Protein AF-A0A842VX81-F1 (afdb_monomer_lite)

pLDDT: mean 87.08, std 10.87, range [32.91, 98.38]

Structure (mmCIF, N/CA/C/O backbone):
data_AF-A0A842VX81-F1
#
_entry.id   AF-A0A842VX81-F1
#
loop_
_atom_site.group_PDB
_atom_site.id
_atom_site.type_symbol
_atom_site.label_atom_id
_atom_site.label_alt_id
_atom_site.label_comp_id
_atom_site.label_asym_id
_atom_site.label_entity_id
_atom_site.label_seq_id
_atom_site.pdbx_PDB_ins_code
_atom_site.Cartn_x
_atom_site.Cartn_y
_atom_site.Cartn_z
_atom_site.occupancy
_atom_site.B_iso_or_equiv
_atom_site.auth_seq_id
_atom_site.auth_comp_id
_atom_site.auth_asym_id
_atom_site.auth_atom_id
_atom_site.pdbx_PDB_model_num
ATOM 1 N N . MET A 1 1 ? 14.697 4.175 -23.550 1.00 32.91 1 MET A N 1
ATOM 2 C CA . MET A 1 1 ? 13.729 3.061 -23.545 1.00 32.91 1 MET A CA 1
ATOM 3 C C . MET A 1 1 ? 13.336 2.885 -22.092 1.00 32.91 1 MET A C 1
ATOM 5 O O . MET A 1 1 ? 14.220 2.589 -21.305 1.00 32.91 1 MET A O 1
ATOM 9 N N . ILE A 1 2 ? 12.103 3.234 -21.718 1.00 42.50 2 ILE A N 1
ATOM 10 C CA . ILE A 1 2 ? 11.624 3.052 -20.341 1.00 42.50 2 ILE A CA 1
ATOM 11 C C . ILE A 1 2 ? 11.628 1.547 -20.076 1.00 42.50 2 ILE A C 1
ATOM 13 O O . ILE A 1 2 ? 10.997 0.793 -20.820 1.00 42.50 2 ILE A O 1
ATOM 17 N N . THR A 1 3 ? 12.404 1.101 -19.097 1.00 48.03 3 THR A N 1
ATOM 18 C CA . THR A 1 3 ? 12.378 -0.299 -18.678 1.00 48.03 3 THR A CA 1
ATOM 19 C C . THR A 1 3 ? 11.050 -0.579 -17.977 1.00 48.03 3 THR A C 1
ATOM 21 O O . THR A 1 3 ? 10.467 0.317 -17.368 1.00 48.03 3 THR A O 1
ATOM 24 N N . GLN A 1 4 ? 10.544 -1.817 -18.046 1.00 52.75 4 GLN A N 1
ATOM 25 C CA . GLN A 1 4 ? 9.325 -2.224 -17.319 1.00 52.75 4 GLN A CA 1
ATOM 26 C C . GLN A 1 4 ? 9.395 -1.870 -15.814 1.00 52.75 4 GLN A C 1
ATOM 28 O O . GLN A 1 4 ? 8.358 -1.646 -15.193 1.00 52.75 4 GLN A O 1
ATOM 33 N N . ASP A 1 5 ? 10.608 -1.742 -15.256 1.00 54.53 5 ASP A N 1
ATOM 34 C CA . ASP A 1 5 ? 10.902 -1.294 -13.888 1.00 54.53 5 ASP A CA 1
ATOM 35 C C . ASP A 1 5 ? 10.402 0.127 -13.532 1.00 54.53 5 ASP A C 1
ATOM 37 O O . ASP A 1 5 ? 10.210 0.411 -12.348 1.00 54.53 5 ASP A O 1
ATOM 41 N N . ASP A 1 6 ? 10.151 1.014 -14.504 1.00 63.06 6 ASP A N 1
ATOM 42 C CA . ASP A 1 6 ? 9.954 2.452 -14.229 1.00 63.06 6 ASP A CA 1
ATOM 43 C C . ASP A 1 6 ? 8.473 2.835 -14.076 1.00 63.06 6 ASP A C 1
ATOM 45 O O . ASP A 1 6 ? 8.148 3.891 -13.526 1.00 63.06 6 ASP A O 1
ATOM 49 N N . LYS A 1 7 ? 7.563 1.979 -14.561 1.00 71.25 7 LYS A N 1
ATOM 50 C CA . LYS A 1 7 ? 6.145 2.313 -14.776 1.00 71.25 7 LYS A CA 1
ATOM 51 C C . LYS A 1 7 ? 5.429 2.798 -13.506 1.00 71.25 7 LYS A C 1
ATOM 53 O O . LYS A 1 7 ? 4.615 3.715 -13.567 1.00 71.25 7 LYS A O 1
ATOM 58 N N . ILE A 1 8 ? 5.759 2.228 -12.344 1.00 76.06 8 ILE A N 1
ATOM 59 C CA . ILE A 1 8 ? 5.156 2.624 -11.060 1.00 76.06 8 ILE A CA 1
ATOM 60 C C . ILE A 1 8 ? 5.595 4.022 -10.604 1.00 76.06 8 ILE A C 1
ATOM 62 O O . ILE A 1 8 ? 4.817 4.750 -9.995 1.00 76.06 8 ILE A O 1
ATOM 66 N N . TYR A 1 9 ? 6.835 4.408 -10.905 1.00 73.00 9 TYR A N 1
ATOM 67 C CA . TYR A 1 9 ? 7.411 5.686 -10.487 1.00 73.00 9 TYR A CA 1
ATOM 68 C C . TYR A 1 9 ? 7.212 6.798 -11.517 1.00 73.00 9 TYR A C 1
ATOM 70 O O . TYR A 1 9 ? 7.530 7.952 -11.230 1.00 73.00 9 TYR A O 1
ATOM 78 N N . SER A 1 10 ? 6.701 6.458 -12.701 1.00 76.00 10 SER A N 1
ATOM 79 C CA . SER A 1 10 ? 6.222 7.413 -13.701 1.00 76.00 10 SER A CA 1
ATOM 80 C C . SER A 1 10 ? 4.756 7.813 -13.515 1.00 76.00 10 SER A C 1
ATOM 82 O O . SER A 1 10 ? 4.272 8.667 -14.255 1.00 76.00 10 SER A O 1
ATOM 84 N N . LEU A 1 11 ? 4.044 7.203 -12.561 1.00 86.12 11 LEU A N 1
ATOM 85 C CA . LEU A 1 11 ? 2.677 7.595 -12.224 1.00 86.12 11 LEU A CA 1
ATOM 86 C C . LEU A 1 11 ? 2.627 9.043 -11.743 1.00 86.12 11 LEU A C 1
ATOM 88 O O . LEU A 1 11 ? 3.565 9.544 -11.117 1.00 86.12 11 LEU A O 1
ATOM 92 N N . ASN A 1 12 ? 1.510 9.716 -12.015 1.00 89.31 12 ASN A N 1
ATOM 93 C CA . ASN A 1 12 ? 1.288 11.031 -11.437 1.00 89.31 12 ASN A CA 1
ATOM 94 C C . ASN A 1 12 ? 1.096 10.923 -9.910 1.00 89.31 12 ASN A C 1
ATOM 96 O O . ASN A 1 12 ? 0.823 9.856 -9.353 1.00 89.31 12 ASN A O 1
ATOM 100 N N . GLU A 1 13 ? 1.247 12.059 -9.229 1.00 92.00 13 GLU A N 1
ATOM 101 C CA . GLU A 1 13 ? 1.170 12.137 -7.769 1.00 92.00 13 GLU A CA 1
ATOM 102 C C . GLU A 1 13 ? -0.155 11.590 -7.220 1.00 92.00 13 GLU A C 1
ATOM 104 O O . GLU A 1 13 ? -0.159 10.963 -6.160 1.00 92.00 13 GLU A O 1
ATOM 109 N N . GLU A 1 14 ? -1.275 11.834 -7.901 1.00 91.88 14 GLU A N 1
ATOM 110 C CA . GLU A 1 14 ? -2.600 11.448 -7.411 1.00 91.88 14 GLU A CA 1
ATOM 111 C C . GLU A 1 14 ? -2.795 9.936 -7.473 1.00 91.88 14 GLU A C 1
ATOM 113 O O . GLU A 1 14 ? -3.142 9.334 -6.455 1.00 91.88 14 GLU A O 1
ATOM 118 N N . ASP A 1 15 ? -2.473 9.330 -8.611 1.00 92.75 15 ASP A N 1
ATOM 119 C CA . ASP A 1 15 ? -2.587 7.892 -8.846 1.00 92.75 15 ASP A CA 1
ATOM 120 C C . ASP A 1 15 ? -1.670 7.105 -7.915 1.00 92.75 15 ASP A C 1
ATOM 122 O O . ASP A 1 15 ? -2.109 6.172 -7.240 1.00 92.75 15 ASP A O 1
ATOM 126 N N . PHE A 1 16 ? -0.404 7.524 -7.799 1.00 93.06 16 PHE A N 1
ATOM 127 C CA . PHE A 1 16 ? 0.527 6.889 -6.871 1.00 93.06 16 PHE A CA 1
ATOM 128 C C . PHE A 1 16 ? 0.030 7.001 -5.425 1.00 93.06 16 PHE A C 1
ATOM 130 O O . PHE A 1 16 ? 0.082 6.031 -4.667 1.00 93.06 16 PHE A O 1
ATOM 137 N N . SER A 1 17 ? -0.476 8.175 -5.035 1.00 94.31 17 SER A N 1
ATOM 138 C CA . SER A 1 17 ? -0.988 8.390 -3.679 1.00 94.31 17 SER A CA 1
ATOM 139 C C . SER A 1 17 ? -2.214 7.533 -3.390 1.00 94.31 17 SER A C 1
ATOM 141 O O . SER A 1 17 ? -2.359 7.016 -2.283 1.00 94.31 17 SER A O 1
ATOM 143 N N . LEU A 1 18 ? -3.084 7.353 -4.382 1.00 94.38 18 LEU A N 1
ATOM 144 C CA . LEU A 1 18 ? -4.269 6.518 -4.279 1.00 94.38 18 LEU A CA 1
ATOM 145 C C . LEU A 1 18 ? -3.908 5.032 -4.159 1.00 94.38 18 LEU A C 1
ATOM 147 O O . LEU A 1 18 ? -4.434 4.350 -3.278 1.00 94.38 18 LEU A O 1
ATOM 151 N N . ILE A 1 19 ? -2.970 4.551 -4.981 1.00 95.50 19 ILE A N 1
ATOM 152 C CA . ILE A 1 19 ? -2.417 3.195 -4.875 1.00 95.50 19 ILE A CA 1
ATOM 153 C C . ILE A 1 19 ? -1.829 2.983 -3.485 1.00 95.50 19 ILE A C 1
ATOM 155 O O . ILE A 1 19 ? -2.174 2.016 -2.807 1.00 95.50 19 ILE A O 1
ATOM 159 N N . LEU A 1 20 ? -0.969 3.898 -3.035 1.00 95.69 20 LEU A N 1
ATOM 160 C CA . LEU A 1 20 ? -0.323 3.798 -1.734 1.00 95.69 20 LEU A CA 1
ATOM 161 C C . LEU A 1 20 ? -1.354 3.761 -0.600 1.00 95.69 20 LEU A C 1
ATOM 163 O O . LEU A 1 20 ? -1.236 2.934 0.304 1.00 95.69 20 LEU A O 1
ATOM 167 N N . ARG A 1 21 ? -2.388 4.606 -0.671 1.00 95.19 21 ARG A N 1
ATOM 168 C CA . ARG A 1 21 ? -3.483 4.632 0.303 1.00 95.19 21 ARG A CA 1
ATOM 169 C C . ARG A 1 21 ? -4.216 3.294 0.346 1.00 95.19 21 ARG A C 1
ATOM 171 O O . ARG A 1 21 ? -4.399 2.748 1.430 1.00 95.19 21 ARG A O 1
ATOM 178 N N . CYS A 1 22 ? -4.595 2.758 -0.814 1.00 95.62 22 CYS A N 1
ATOM 179 C CA . CYS A 1 22 ? -5.297 1.478 -0.926 1.00 95.62 22 CYS A CA 1
ATOM 180 C C . CYS A 1 22 ? -4.450 0.321 -0.396 1.00 95.62 22 CYS A C 1
ATOM 182 O O . CYS A 1 22 ? -4.938 -0.499 0.378 1.00 95.62 22 CYS A O 1
ATOM 184 N N . MET A 1 23 ? -3.165 0.298 -0.750 1.00 96.56 23 MET A N 1
ATOM 185 C CA . MET A 1 23 ? -2.222 -0.698 -0.258 1.00 96.56 23 MET A CA 1
ATOM 186 C C . MET A 1 23 ? -2.102 -0.623 1.265 1.00 96.56 23 MET A C 1
ATOM 188 O O . MET A 1 23 ? -2.282 -1.636 1.934 1.00 96.56 23 MET A O 1
ATOM 192 N N . LEU A 1 24 ? -1.858 0.558 1.841 1.00 96.25 24 LEU A N 1
ATOM 193 C CA . LEU A 1 24 ? -1.769 0.734 3.295 1.00 96.25 24 LEU A CA 1
ATOM 194 C C . LEU A 1 24 ? -3.061 0.306 3.998 1.00 96.25 24 LEU A C 1
ATOM 196 O O . LEU A 1 24 ? -2.999 -0.404 4.995 1.00 96.25 24 LEU A O 1
ATOM 200 N N . ASP A 1 25 ? -4.218 0.636 3.436 1.00 95.00 25 ASP A N 1
ATOM 201 C CA . ASP A 1 25 ? -5.517 0.340 4.041 1.00 95.00 25 ASP A CA 1
ATOM 202 C C . ASP A 1 25 ? -6.052 -1.068 3.695 1.00 95.00 25 ASP A C 1
ATOM 204 O O . ASP A 1 25 ? -7.198 -1.392 4.004 1.00 95.00 25 ASP A O 1
ATOM 208 N N . ARG A 1 26 ? -5.225 -1.929 3.079 1.00 95.38 26 ARG A N 1
ATOM 209 C CA . ARG A 1 26 ? -5.571 -3.315 2.698 1.00 95.38 26 ARG A CA 1
ATOM 210 C C . ARG A 1 26 ? -6.811 -3.396 1.796 1.00 95.38 26 ARG A C 1
ATOM 212 O O . ARG A 1 26 ? -7.549 -4.381 1.838 1.00 95.38 26 ARG A O 1
ATOM 219 N N . VAL A 1 27 ? -7.034 -2.373 0.978 1.00 95.62 27 VAL A N 1
ATOM 220 C CA . VAL A 1 27 ? -8.104 -2.341 -0.023 1.00 95.62 27 VAL A CA 1
ATOM 221 C C . VAL A 1 27 ? -7.752 -3.326 -1.144 1.00 95.62 27 VAL A C 1
ATOM 223 O O . VAL A 1 27 ? -6.593 -3.344 -1.566 1.00 95.62 27 VAL A O 1
ATOM 226 N N . PRO A 1 28 ? -8.708 -4.135 -1.637 1.00 97.12 28 PRO A N 1
ATOM 227 C CA . PRO A 1 28 ? -8.468 -5.004 -2.782 1.00 97.12 28 PRO A CA 1
ATOM 228 C C . PRO A 1 28 ? -8.034 -4.189 -4.007 1.00 97.12 28 PRO A C 1
ATOM 230 O O . PRO A 1 28 ? -8.576 -3.113 -4.272 1.00 97.12 28 PRO A O 1
ATOM 233 N N . ILE A 1 29 ? -7.080 -4.708 -4.774 1.00 97.94 29 ILE A N 1
ATOM 234 C CA . ILE A 1 29 ? -6.595 -4.083 -6.006 1.00 97.94 29 ILE A CA 1
ATOM 235 C C . ILE A 1 29 ? -6.771 -5.066 -7.154 1.00 97.94 29 ILE A C 1
ATOM 237 O O . ILE A 1 29 ? -6.267 -6.180 -7.094 1.00 97.94 29 ILE A O 1
ATOM 241 N N . LEU A 1 30 ? -7.456 -4.652 -8.211 1.00 97.31 30 LEU A N 1
ATOM 242 C CA . LEU A 1 30 ? -7.511 -5.345 -9.488 1.00 97.31 30 LEU A CA 1
ATOM 243 C C . LEU A 1 30 ? -6.556 -4.646 -10.456 1.00 97.31 30 LEU A C 1
ATOM 245 O O . LEU A 1 30 ? -6.739 -3.471 -10.760 1.00 97.31 30 LEU A O 1
ATOM 249 N N . ILE A 1 31 ? -5.564 -5.370 -10.961 1.00 95.62 31 ILE A N 1
ATOM 250 C CA . ILE A 1 31 ? -4.655 -4.888 -12.000 1.00 95.62 31 ILE A CA 1
ATOM 251 C C . ILE A 1 31 ? -5.015 -5.607 -13.287 1.00 95.62 31 ILE A C 1
ATOM 253 O O . ILE A 1 31 ? -5.023 -6.836 -13.337 1.00 95.62 31 ILE A O 1
ATOM 257 N N . THR A 1 32 ? -5.300 -4.837 -14.329 1.00 92.62 32 THR A N 1
ATOM 258 C CA . THR A 1 32 ? -5.646 -5.359 -15.647 1.00 92.62 32 THR A CA 1
ATOM 259 C C . THR A 1 32 ? -4.691 -4.842 -16.705 1.00 92.62 32 THR A C 1
ATOM 261 O O . THR A 1 32 ? -4.121 -3.765 -16.549 1.00 92.62 32 THR A O 1
ATOM 264 N N . GLY A 1 33 ? -4.484 -5.602 -17.776 1.00 88.81 33 GLY A N 1
ATOM 265 C CA . GLY A 1 33 ? -3.594 -5.171 -18.848 1.00 88.81 33 GLY A CA 1
ATOM 266 C C . GLY A 1 33 ? -3.559 -6.116 -20.039 1.00 88.81 33 GLY A C 1
ATOM 267 O O . GLY A 1 33 ? -4.146 -7.202 -20.024 1.00 88.81 33 GLY A O 1
ATOM 268 N N . ILE A 1 34 ? -2.866 -5.667 -21.087 1.00 83.19 34 ILE A N 1
ATOM 269 C CA . ILE A 1 34 ? -2.708 -6.404 -22.351 1.00 83.19 34 ILE A CA 1
ATOM 270 C C . ILE A 1 34 ? -1.563 -7.419 -22.257 1.00 83.19 34 ILE A C 1
ATOM 272 O O . ILE A 1 34 ? -1.613 -8.479 -22.871 1.00 83.19 34 ILE A O 1
ATOM 276 N N . ASN A 1 35 ? -0.528 -7.125 -21.475 1.00 87.38 35 ASN A N 1
ATOM 277 C CA . ASN A 1 35 ? 0.586 -8.037 -21.265 1.00 87.38 35 ASN A CA 1
ATOM 278 C C . ASN A 1 35 ? 0.465 -8.698 -19.884 1.00 87.38 35 ASN A C 1
ATOM 280 O O . ASN A 1 35 ? 0.481 -8.020 -18.858 1.00 87.38 35 ASN A O 1
ATOM 284 N N . LYS A 1 36 ? 0.343 -10.029 -19.877 1.00 89.31 36 LYS A N 1
ATOM 285 C CA . LYS A 1 36 ? 0.222 -10.850 -18.666 1.00 89.31 36 LYS A CA 1
ATOM 286 C C . LYS A 1 36 ? 1.407 -10.660 -17.712 1.00 89.31 36 LYS A C 1
ATOM 288 O O . LYS A 1 36 ? 1.199 -10.439 -16.518 1.00 89.31 36 LYS A O 1
ATOM 293 N N . ASP A 1 37 ? 2.622 -10.697 -18.254 1.00 89.75 37 ASP A N 1
ATOM 294 C CA . ASP A 1 37 ? 3.860 -10.590 -17.481 1.00 89.75 37 ASP A CA 1
ATOM 295 C C . ASP A 1 37 ? 3.997 -9.189 -16.872 1.00 89.75 37 ASP A C 1
ATOM 297 O O . ASP A 1 37 ? 4.372 -9.060 -15.710 1.00 89.75 37 ASP A O 1
ATOM 301 N N . ASP A 1 38 ? 3.613 -8.137 -17.608 1.00 88.19 38 ASP A N 1
ATOM 302 C CA . ASP A 1 38 ? 3.598 -6.759 -17.093 1.00 88.19 38 ASP A CA 1
ATOM 303 C C . ASP A 1 38 ? 2.644 -6.606 -15.901 1.00 88.19 38 ASP A C 1
ATOM 305 O O . ASP A 1 38 ? 2.973 -5.924 -14.928 1.00 88.19 38 ASP A O 1
ATOM 309 N N . VAL A 1 39 ? 1.454 -7.212 -15.974 1.00 91.19 39 VAL A N 1
ATOM 310 C CA . VAL A 1 39 ? 0.446 -7.157 -14.903 1.00 91.19 39 VAL A CA 1
ATOM 311 C C . VAL A 1 39 ? 0.965 -7.843 -13.639 1.00 91.19 39 VAL A C 1
ATOM 313 O O . VAL A 1 39 ? 0.936 -7.247 -12.561 1.00 91.19 39 VAL A O 1
ATOM 316 N N . GLU A 1 40 ? 1.481 -9.067 -13.764 1.00 92.94 40 GLU A N 1
ATOM 317 C CA . GLU A 1 40 ? 2.034 -9.825 -12.633 1.00 92.94 40 GLU A CA 1
ATOM 318 C C . GLU A 1 40 ? 3.274 -9.150 -12.044 1.00 92.94 40 GLU A C 1
ATOM 320 O O . GLU A 1 40 ? 3.403 -9.019 -10.823 1.00 92.94 40 GLU A O 1
ATOM 325 N N . PHE A 1 41 ? 4.166 -8.649 -12.896 1.00 91.94 41 PHE A N 1
ATOM 326 C CA . PHE A 1 41 ? 5.330 -7.890 -12.462 1.00 91.94 41 PHE A CA 1
ATOM 327 C C . PHE A 1 41 ? 4.926 -6.651 -11.656 1.00 91.94 41 PHE A C 1
ATOM 329 O O . PHE A 1 41 ? 5.466 -6.410 -10.574 1.00 91.94 41 PHE A O 1
ATOM 336 N N . PHE A 1 42 ? 3.939 -5.892 -12.139 1.00 91.62 42 PHE A N 1
ATOM 337 C CA . PHE A 1 42 ? 3.428 -4.716 -11.441 1.00 91.62 42 PHE A CA 1
ATOM 338 C C . PHE A 1 42 ? 2.810 -5.081 -10.082 1.00 91.62 42 PHE A C 1
ATOM 340 O O . PHE A 1 42 ? 3.105 -4.428 -9.078 1.00 91.62 42 PHE A O 1
ATOM 347 N N . ALA A 1 43 ? 2.041 -6.172 -10.014 1.00 95.00 43 ALA A N 1
ATOM 348 C CA . ALA A 1 43 ? 1.490 -6.699 -8.765 1.00 95.00 43 ALA A CA 1
ATOM 349 C C . ALA A 1 43 ? 2.582 -7.045 -7.742 1.00 95.00 43 ALA A C 1
ATOM 351 O O . ALA A 1 43 ? 2.504 -6.650 -6.575 1.00 95.00 43 ALA A O 1
ATOM 352 N N . HIS A 1 44 ? 3.637 -7.737 -8.180 1.00 94.88 44 HIS A N 1
ATOM 353 C CA . HIS A 1 44 ? 4.766 -8.075 -7.320 1.00 94.88 44 HIS A CA 1
ATOM 354 C C . HIS A 1 44 ? 5.518 -6.835 -6.834 1.00 94.88 44 HIS A C 1
ATOM 356 O O . HIS A 1 44 ? 5.848 -6.757 -5.651 1.00 94.88 44 HIS A O 1
ATOM 362 N N . LYS A 1 45 ? 5.741 -5.838 -7.699 1.00 92.31 45 LYS A N 1
ATOM 363 C CA . LYS A 1 45 ? 6.382 -4.574 -7.305 1.00 92.31 45 LYS A CA 1
ATOM 364 C C . LYS A 1 45 ? 5.568 -3.822 -6.259 1.00 92.31 45 LYS A C 1
ATOM 366 O O . LYS A 1 45 ? 6.148 -3.324 -5.295 1.00 92.31 45 LYS A O 1
ATOM 371 N N . LEU A 1 46 ? 4.243 -3.773 -6.412 1.00 94.38 46 LEU A N 1
ATOM 372 C CA . LEU A 1 46 ? 3.358 -3.183 -5.409 1.00 94.38 46 LEU A CA 1
ATOM 373 C C . LEU A 1 46 ? 3.469 -3.909 -4.071 1.00 94.38 46 LEU A C 1
ATOM 375 O O . LEU A 1 46 ? 3.656 -3.262 -3.040 1.00 94.38 46 LEU A O 1
ATOM 379 N N . ALA A 1 47 ? 3.421 -5.240 -4.076 1.00 95.81 47 ALA A N 1
ATOM 380 C CA . ALA A 1 47 ? 3.574 -6.015 -2.851 1.00 95.81 47 ALA A CA 1
ATOM 381 C C . ALA A 1 47 ? 4.939 -5.801 -2.182 1.00 95.81 47 ALA A C 1
ATOM 383 O O . ALA A 1 47 ? 5.009 -5.642 -0.965 1.00 95.81 47 ALA A O 1
ATOM 384 N N . ASP A 1 48 ? 6.013 -5.705 -2.965 1.00 94.19 48 ASP A N 1
ATOM 385 C CA . ASP A 1 48 ? 7.366 -5.500 -2.448 1.00 94.19 48 ASP A CA 1
ATOM 386 C C . ASP A 1 48 ? 7.575 -4.117 -1.799 1.00 94.19 48 ASP A C 1
ATOM 388 O O . ASP A 1 48 ? 8.509 -3.964 -1.001 1.00 94.19 48 ASP A O 1
ATOM 392 N N . LEU A 1 49 ? 6.744 -3.111 -2.116 1.00 93.00 49 LEU A N 1
ATOM 393 C CA . LEU A 1 49 ? 6.732 -1.820 -1.409 1.00 93.00 49 LEU A CA 1
ATOM 394 C C . LEU A 1 49 ? 6.247 -1.964 0.040 1.00 93.00 49 LEU A C 1
ATOM 396 O O . LEU A 1 49 ? 6.699 -1.222 0.912 1.00 93.00 49 LEU A O 1
ATOM 400 N N . MET A 1 50 ? 5.370 -2.934 0.307 1.00 95.44 50 MET A N 1
ATOM 401 C CA . MET A 1 50 ? 4.827 -3.230 1.635 1.00 95.44 50 MET A CA 1
ATOM 402 C C . MET A 1 50 ? 5.700 -4.249 2.369 1.00 95.44 50 MET A C 1
ATOM 404 O O . MET A 1 50 ? 5.234 -5.299 2.796 1.00 95.44 50 MET A O 1
ATOM 408 N N . SER A 1 51 ? 6.984 -3.931 2.551 1.00 93.25 51 SER A N 1
ATOM 409 C CA . SER A 1 51 ? 7.985 -4.851 3.121 1.00 93.25 51 SER A CA 1
ATOM 410 C C . SER A 1 51 ? 7.718 -5.307 4.562 1.00 93.25 51 SER A C 1
ATOM 412 O O . SER A 1 51 ? 8.377 -6.225 5.043 1.00 93.25 51 SER A O 1
ATOM 414 N N . PHE A 1 52 ? 6.784 -4.664 5.266 1.00 95.56 52 PHE A N 1
ATOM 415 C CA . PHE A 1 52 ? 6.345 -5.061 6.604 1.00 95.56 52 PHE A CA 1
ATOM 416 C C . PHE A 1 52 ? 5.255 -6.146 6.590 1.00 95.56 52 PHE A C 1
ATOM 418 O O . PHE A 1 52 ? 4.888 -6.640 7.657 1.00 95.56 52 PHE A O 1
ATOM 425 N N . ARG A 1 53 ? 4.743 -6.510 5.407 1.00 96.19 53 ARG A N 1
ATOM 426 C CA . ARG A 1 53 ? 3.739 -7.557 5.212 1.00 96.19 53 ARG A CA 1
ATOM 427 C C . ARG A 1 53 ? 4.346 -8.825 4.636 1.00 96.19 53 ARG A C 1
ATOM 429 O O . ARG A 1 53 ? 5.287 -8.777 3.844 1.00 96.19 53 ARG A O 1
ATOM 436 N N . ASN A 1 54 ? 3.755 -9.957 5.000 1.00 95.81 54 ASN A N 1
ATOM 437 C CA . ASN A 1 54 ? 4.096 -11.244 4.421 1.00 95.81 54 ASN A CA 1
ATOM 438 C C . ASN A 1 54 ? 3.445 -11.379 3.036 1.00 95.81 54 ASN A C 1
ATOM 440 O O . ASN A 1 54 ? 2.237 -11.201 2.894 1.00 95.81 54 ASN A O 1
ATOM 444 N N . LYS A 1 55 ? 4.232 -11.676 2.003 1.00 97.06 55 LYS A N 1
ATOM 445 C CA . LYS A 1 55 ? 3.721 -11.852 0.638 1.00 97.06 55 LYS A CA 1
ATOM 446 C C . LYS A 1 55 ? 3.326 -13.310 0.431 1.00 97.06 55 LYS A C 1
ATOM 448 O O . LYS A 1 55 ? 4.171 -14.183 0.587 1.00 97.06 55 LYS A O 1
ATOM 453 N N . ILE A 1 56 ? 2.077 -13.543 0.036 1.00 96.75 56 ILE A N 1
ATOM 454 C CA . ILE A 1 56 ? 1.508 -14.877 -0.196 1.00 96.75 56 ILE A CA 1
ATOM 455 C C . ILE A 1 56 ? 0.897 -14.918 -1.600 1.00 96.75 56 ILE A C 1
ATOM 457 O O . ILE A 1 56 ? 0.261 -13.960 -2.033 1.00 96.75 56 ILE A O 1
ATOM 461 N N . ILE A 1 57 ? 1.085 -16.010 -2.333 1.00 97.38 57 ILE A N 1
ATOM 462 C CA . ILE A 1 57 ? 0.642 -16.178 -3.717 1.00 97.38 57 ILE A CA 1
ATOM 463 C C . ILE A 1 57 ? -0.397 -17.302 -3.792 1.00 97.38 57 ILE A C 1
ATOM 465 O O . ILE A 1 57 ? -0.130 -18.456 -3.450 1.00 97.38 57 ILE A O 1
ATOM 469 N N . PHE A 1 58 ? -1.591 -16.978 -4.288 1.00 96.75 58 PHE A N 1
ATOM 470 C CA . PHE A 1 58 ? -2.646 -17.963 -4.523 1.00 96.75 58 PHE A CA 1
ATOM 471 C C . PHE A 1 58 ? -2.236 -18.958 -5.624 1.00 96.75 58 PHE A C 1
ATOM 473 O O . PHE A 1 58 ? -1.661 -18.567 -6.637 1.00 96.75 58 PHE A O 1
ATOM 480 N N . TYR A 1 59 ? -2.542 -20.241 -5.419 1.00 93.44 59 TYR A N 1
ATOM 481 C CA . TYR A 1 59 ? -2.049 -21.411 -6.164 1.00 93.44 59 TYR A CA 1
ATOM 482 C C . TYR A 1 59 ? -0.582 -21.805 -5.990 1.00 93.44 59 TYR A C 1
ATOM 484 O O . TYR A 1 59 ? -0.206 -22.881 -6.458 1.00 93.44 59 TYR A O 1
ATOM 492 N N . THR A 1 60 ? 0.210 -21.018 -5.270 1.00 93.06 60 THR A N 1
ATOM 493 C CA . THR A 1 60 ? 1.587 -21.390 -4.920 1.00 93.06 60 THR A CA 1
ATOM 494 C C . THR A 1 60 ? 1.688 -21.737 -3.443 1.00 93.06 60 THR A C 1
ATOM 496 O O . THR A 1 60 ? 2.141 -22.826 -3.100 1.00 93.06 60 THR A O 1
ATOM 499 N N . ASP A 1 61 ? 1.216 -20.837 -2.581 1.00 94.50 61 ASP A N 1
ATOM 500 C CA . ASP A 1 61 ? 1.342 -20.960 -1.127 1.00 94.50 61 ASP A CA 1
ATOM 501 C C . ASP A 1 61 ? 0.070 -21.521 -0.474 1.00 94.50 61 ASP A C 1
ATOM 503 O O . ASP A 1 61 ? 0.137 -22.155 0.575 1.00 94.50 61 ASP A O 1
ATOM 507 N N . PHE A 1 62 ? -1.092 -21.314 -1.100 1.00 95.06 62 PHE A N 1
ATOM 508 C CA . PHE A 1 62 ? -2.378 -21.871 -0.671 1.00 95.06 62 PHE A CA 1
ATOM 509 C C . PHE A 1 62 ? -3.327 -22.041 -1.863 1.00 95.06 62 PHE A C 1
ATOM 511 O O . PHE A 1 62 ? -3.216 -21.342 -2.876 1.00 95.06 62 PHE A O 1
ATOM 518 N N . ILE A 1 63 ? -4.281 -22.965 -1.744 1.00 92.62 63 ILE A N 1
ATOM 519 C CA . ILE A 1 63 ? -5.247 -23.298 -2.804 1.00 92.62 63 ILE A CA 1
ATOM 520 C C . ILE A 1 63 ? -6.699 -23.292 -2.327 1.00 92.62 63 ILE A C 1
ATOM 522 O O . ILE A 1 63 ? -7.614 -23.232 -3.151 1.00 92.62 63 ILE A O 1
ATOM 526 N N . SER A 1 64 ? -6.928 -23.390 -1.018 1.00 92.69 64 SER A N 1
ATOM 527 C CA . SER A 1 64 ? -8.256 -23.604 -0.448 1.00 92.69 64 SER A CA 1
ATOM 528 C C . SER A 1 64 ? -8.695 -22.472 0.474 1.00 92.69 64 SER A C 1
ATOM 530 O O . SER A 1 64 ? -7.885 -21.718 1.011 1.00 92.69 64 SER A O 1
ATOM 532 N N . LYS A 1 65 ? -10.011 -22.391 0.696 1.00 93.44 65 LYS A N 1
ATOM 533 C CA . LYS A 1 65 ? -10.591 -21.458 1.662 1.00 93.44 65 LYS A CA 1
ATOM 534 C C . LYS A 1 65 ? -10.089 -21.704 3.085 1.00 93.44 65 LYS A C 1
ATOM 536 O O . LYS A 1 65 ? -9.713 -20.756 3.753 1.00 93.44 65 LYS A O 1
ATOM 541 N N . ASN A 1 66 ? -10.014 -22.964 3.503 1.00 94.75 66 ASN A N 1
ATOM 542 C CA . ASN A 1 66 ? -9.597 -23.310 4.860 1.00 94.75 66 ASN A CA 1
ATOM 543 C C . ASN A 1 66 ? -8.155 -22.869 5.157 1.00 94.75 66 ASN A C 1
ATOM 545 O O . ASN A 1 66 ? -7.886 -22.401 6.254 1.00 94.75 66 ASN A O 1
ATOM 549 N N . GLU A 1 67 ? -7.237 -22.999 4.194 1.00 94.06 67 GLU A N 1
ATOM 550 C CA . GLU A 1 67 ? -5.853 -22.525 4.356 1.00 94.06 67 GLU A CA 1
ATOM 551 C C . GLU A 1 67 ? -5.791 -21.001 4.499 1.00 94.06 67 GLU A C 1
ATOM 553 O O . GLU A 1 67 ? -5.054 -20.497 5.341 1.00 94.06 67 GLU A O 1
ATOM 558 N N . LEU A 1 68 ? -6.587 -20.270 3.710 1.00 93.94 68 LEU A N 1
ATOM 559 C CA . LEU A 1 68 ? -6.687 -18.820 3.851 1.00 93.94 68 LEU A CA 1
ATOM 560 C C . LEU A 1 68 ? -7.283 -18.425 5.205 1.00 93.94 68 LEU A C 1
ATOM 562 O O . LEU A 1 68 ? -6.742 -17.543 5.861 1.00 93.94 68 LEU A O 1
ATOM 566 N N . ASP A 1 69 ? -8.371 -19.076 5.619 1.00 93.19 69 ASP A N 1
ATOM 567 C CA . ASP A 1 69 ? -9.032 -18.805 6.896 1.00 93.19 69 ASP A CA 1
ATOM 568 C C . ASP A 1 69 ? -8.040 -19.017 8.059 1.00 93.19 69 ASP A C 1
ATOM 570 O O . ASP A 1 69 ? -7.948 -18.167 8.933 1.00 93.19 69 ASP A O 1
ATOM 574 N N . MET A 1 70 ? -7.190 -20.053 8.010 1.00 92.88 70 MET A N 1
ATOM 575 C CA . MET A 1 70 ? -6.125 -20.257 9.007 1.00 92.88 70 MET A CA 1
ATOM 576 C C . MET A 1 70 ? -5.111 -19.103 9.065 1.00 92.88 70 MET A C 1
ATOM 578 O O . MET A 1 70 ? -4.698 -18.713 10.155 1.00 92.88 70 MET A O 1
ATOM 582 N N . ILE A 1 71 ? -4.705 -18.559 7.912 1.00 92.06 71 ILE A N 1
ATOM 583 C CA . ILE A 1 71 ? -3.791 -17.406 7.847 1.00 92.06 71 ILE A CA 1
ATOM 584 C C . ILE A 1 71 ? -4.458 -16.170 8.466 1.00 92.06 71 ILE A C 1
ATOM 586 O O . ILE A 1 71 ? -3.836 -15.439 9.236 1.00 92.06 71 ILE A O 1
ATOM 590 N N . LEU A 1 72 ? -5.731 -15.934 8.143 1.00 91.69 72 LEU A N 1
ATOM 591 C CA . LEU A 1 72 ? -6.481 -14.787 8.652 1.00 91.69 72 LEU A CA 1
ATOM 592 C C . LEU A 1 72 ? -6.764 -14.906 10.157 1.00 91.69 72 LEU A C 1
ATOM 594 O O . LEU A 1 72 ? -6.613 -13.920 10.874 1.00 91.69 72 LEU A O 1
ATOM 598 N N . ASP A 1 73 ? -7.087 -16.102 10.649 1.00 92.56 73 ASP A N 1
ATOM 599 C CA . ASP A 1 73 ? -7.292 -16.375 12.075 1.00 92.56 73 ASP A CA 1
ATOM 600 C C . ASP A 1 73 ? -6.008 -16.117 12.889 1.00 92.56 73 ASP A C 1
ATOM 602 O O . ASP A 1 73 ? -6.053 -15.594 14.010 1.00 92.56 73 ASP A O 1
ATOM 606 N N . GLU A 1 74 ? -4.837 -16.451 12.335 1.00 92.69 74 GLU A N 1
ATOM 607 C CA . GLU A 1 74 ? -3.547 -16.136 12.958 1.00 92.69 74 GLU A CA 1
ATOM 608 C C . GLU A 1 74 ? -3.311 -14.620 13.025 1.00 92.69 74 GLU A C 1
ATOM 610 O O . GLU A 1 74 ? -2.883 -14.103 14.062 1.00 92.69 74 GLU A O 1
ATOM 615 N N . GLU A 1 75 ? -3.642 -13.886 11.957 1.00 93.31 75 GLU A N 1
ATOM 616 C CA . GLU A 1 75 ? -3.590 -12.425 11.976 1.00 93.31 75 GLU A CA 1
ATOM 617 C C . GLU A 1 75 ? -4.523 -11.850 13.050 1.00 93.31 75 GLU A C 1
ATOM 619 O O . GLU A 1 75 ? -4.095 -11.023 13.855 1.00 93.31 75 GLU A O 1
ATOM 624 N N . GLU A 1 76 ? -5.782 -12.277 13.107 1.00 90.25 76 GLU A N 1
ATOM 625 C CA . GLU A 1 76 ? -6.766 -11.739 14.055 1.00 90.25 76 GLU A CA 1
ATOM 626 C C . GLU A 1 76 ? -6.414 -12.040 15.516 1.00 90.25 76 GLU A C 1
ATOM 628 O O . GLU A 1 76 ? -6.572 -11.178 16.380 1.00 90.25 76 GLU A O 1
ATOM 633 N N . SER A 1 77 ? -5.892 -13.233 15.800 1.00 90.94 77 SER A N 1
ATOM 634 C CA . SER A 1 77 ? -5.571 -13.654 17.168 1.00 90.94 77 SER A CA 1
ATOM 635 C C . SER A 1 77 ? -4.247 -13.101 17.702 1.00 90.94 77 SER A C 1
ATOM 637 O O . SER A 1 77 ? -4.071 -13.019 18.922 1.00 90.94 77 SER A O 1
ATOM 639 N N . ASN A 1 78 ? -3.315 -12.712 16.826 1.00 91.69 78 ASN A N 1
ATOM 640 C CA . ASN A 1 78 ? -1.994 -12.239 17.226 1.00 91.69 78 ASN A CA 1
ATOM 641 C C . ASN A 1 78 ? -1.572 -10.959 16.486 1.00 91.69 78 ASN A C 1
ATOM 643 O O . ASN A 1 78 ? -1.184 -10.974 15.316 1.00 91.69 78 ASN A O 1
ATOM 647 N N . TYR A 1 79 ? -1.556 -9.832 17.202 1.00 90.88 79 TYR A N 1
ATOM 648 C CA . TYR A 1 79 ? -1.140 -8.535 16.654 1.00 90.88 79 TYR A CA 1
ATOM 649 C C . TYR A 1 79 ? 0.357 -8.438 16.305 1.00 90.88 79 TYR A C 1
ATOM 651 O O . TYR A 1 79 ? 0.745 -7.513 15.588 1.00 90.88 79 TYR A O 1
ATOM 659 N N . ASP A 1 80 ? 1.197 -9.358 16.794 1.00 90.50 80 ASP A N 1
ATOM 660 C CA . ASP A 1 80 ? 2.633 -9.381 16.494 1.00 90.50 80 ASP A CA 1
ATOM 661 C C . ASP A 1 80 ? 2.974 -10.127 15.195 1.00 90.50 80 ASP A C 1
ATOM 663 O O . ASP A 1 80 ? 4.093 -9.987 14.691 1.00 90.50 80 ASP A O 1
ATOM 667 N N . VAL A 1 81 ? 2.023 -10.880 14.632 1.00 93.31 81 VAL A N 1
ATOM 668 C CA . VAL A 1 81 ? 2.187 -11.564 13.343 1.00 93.31 81 VAL A CA 1
ATOM 669 C C . VAL A 1 81 ? 2.091 -10.556 12.200 1.00 93.31 81 VAL A C 1
ATOM 671 O O . VAL A 1 81 ? 1.200 -9.700 12.167 1.00 93.31 81 VAL A O 1
ATOM 674 N N . GLN A 1 82 ? 3.011 -10.664 11.239 1.00 93.56 82 GLN A N 1
ATOM 675 C CA . GLN A 1 82 ? 2.988 -9.838 10.034 1.00 93.56 82 GLN A CA 1
ATOM 676 C C . GLN A 1 82 ? 1.719 -10.108 9.235 1.00 93.56 82 GLN A C 1
ATOM 678 O O . GLN A 1 82 ? 1.419 -11.248 8.894 1.00 93.56 82 GLN A O 1
ATOM 683 N N . ARG A 1 83 ? 0.996 -9.040 8.905 1.00 95.75 83 ARG A N 1
ATOM 684 C CA . ARG A 1 83 ? -0.185 -9.135 8.053 1.00 95.75 83 ARG A CA 1
ATOM 685 C C . ARG A 1 83 ? 0.198 -9.528 6.640 1.00 95.75 83 ARG A C 1
ATOM 687 O O . ARG A 1 83 ? 1.268 -9.164 6.157 1.00 95.75 83 ARG A O 1
ATOM 694 N N . SER A 1 84 ? -0.699 -10.222 5.965 1.00 96.19 84 SER A N 1
ATOM 695 C CA . SER A 1 84 ? -0.457 -10.773 4.644 1.00 96.19 84 SER A CA 1
ATOM 696 C C . SER A 1 84 ? -0.929 -9.826 3.554 1.00 96.19 84 SER A C 1
ATOM 698 O O . SER A 1 84 ? -1.957 -9.145 3.674 1.00 96.19 84 SER A O 1
ATOM 700 N N . ILE A 1 85 ? -0.188 -9.812 2.455 1.00 97.69 85 ILE A N 1
ATOM 701 C CA . ILE A 1 85 ? -0.640 -9.319 1.164 1.00 97.69 85 ILE A CA 1
ATOM 702 C C . ILE A 1 85 ? -0.697 -10.493 0.197 1.00 97.69 85 ILE A C 1
ATOM 704 O O . ILE A 1 85 ? 0.272 -11.241 0.054 1.00 97.69 85 ILE A O 1
ATOM 708 N N . ILE A 1 86 ? -1.856 -10.675 -0.426 1.00 98.19 86 ILE A N 1
ATOM 709 C CA . ILE A 1 86 ? -2.137 -11.851 -1.242 1.00 98.19 86 ILE A CA 1
ATOM 710 C C . ILE A 1 86 ? -2.091 -11.446 -2.704 1.00 98.19 86 ILE A C 1
ATOM 712 O O . ILE A 1 86 ? -2.768 -10.509 -3.106 1.00 98.19 86 ILE A O 1
ATOM 716 N N . ILE A 1 87 ? -1.322 -12.158 -3.516 1.00 98.38 87 ILE A N 1
ATOM 717 C CA . ILE A 1 87 ? -1.296 -11.965 -4.963 1.00 98.38 87 ILE A CA 1
ATOM 718 C C . ILE A 1 87 ? -2.048 -13.123 -5.606 1.00 98.38 87 ILE A C 1
ATOM 720 O O . ILE A 1 87 ? -1.743 -14.289 -5.356 1.00 98.38 87 ILE A O 1
ATOM 724 N N . SER A 1 88 ? -3.022 -12.800 -6.453 1.00 97.69 88 SER A N 1
ATOM 725 C CA . SER A 1 88 ? -3.642 -13.759 -7.361 1.00 97.69 88 SER A CA 1
ATOM 726 C C . SER A 1 88 ? -3.046 -13.569 -8.755 1.00 97.69 88 SER A C 1
ATOM 728 O O . SER A 1 88 ? -3.272 -12.512 -9.348 1.00 97.69 88 SER A O 1
ATOM 730 N N . PRO A 1 89 ? -2.261 -14.535 -9.268 1.00 95.62 89 PRO A N 1
ATOM 731 C CA . PRO A 1 89 ? -1.754 -14.500 -10.639 1.00 95.62 89 PRO A CA 1
ATOM 732 C C . PRO A 1 89 ? -2.884 -14.482 -11.672 1.00 95.62 89 PRO A C 1
ATOM 734 O O . PRO A 1 89 ? -4.017 -14.867 -11.370 1.00 95.62 89 PRO A O 1
ATOM 737 N N . ASN A 1 90 ? -2.575 -14.102 -12.913 1.00 92.75 90 ASN A N 1
ATOM 738 C CA . ASN A 1 90 ? -3.586 -13.934 -13.965 1.00 92.75 90 ASN A CA 1
ATOM 739 C C . ASN A 1 90 ? -4.433 -15.207 -14.177 1.00 92.75 90 ASN A C 1
ATOM 741 O O . ASN A 1 90 ? -5.663 -15.155 -14.146 1.00 92.75 90 ASN A O 1
ATOM 745 N N . ASP A 1 91 ? -3.784 -16.376 -14.238 1.00 90.50 91 ASP A N 1
ATOM 746 C CA . ASP A 1 91 ? -4.454 -17.675 -14.445 1.00 90.50 91 ASP A CA 1
ATOM 747 C C . ASP A 1 91 ? -5.311 -18.131 -13.245 1.00 90.50 91 ASP A C 1
ATOM 749 O O . ASP A 1 91 ? -6.070 -19.105 -13.324 1.00 90.50 91 ASP A O 1
ATOM 753 N N . ALA A 1 92 ? -5.152 -17.467 -12.100 1.00 92.75 92 ALA A N 1
ATOM 754 C CA . ALA A 1 92 ? -5.714 -17.859 -10.820 1.00 92.75 92 ALA A CA 1
ATOM 755 C C . ALA A 1 92 ? -6.906 -16.988 -10.406 1.00 92.75 92 ALA A C 1
ATOM 757 O O . ALA A 1 92 ? -7.808 -17.480 -9.721 1.00 92.75 92 ALA A O 1
ATOM 758 N N . THR A 1 93 ? -6.947 -15.730 -10.849 1.00 93.50 93 THR A N 1
ATOM 759 C CA . THR A 1 93 ? -7.923 -14.725 -10.401 1.00 93.50 93 THR A CA 1
ATOM 760 C C . THR A 1 93 ? -9.368 -15.157 -10.603 1.00 93.50 93 THR A C 1
ATOM 762 O O . THR A 1 93 ? -10.171 -15.049 -9.678 1.00 93.50 93 THR A O 1
ATOM 765 N N . HIS A 1 94 ? -9.722 -15.717 -11.765 1.00 90.31 94 HIS A N 1
ATOM 766 C CA . HIS A 1 94 ? -11.097 -16.175 -11.992 1.00 90.31 94 HIS A CA 1
ATOM 767 C C . HIS A 1 94 ? -11.511 -17.262 -10.986 1.00 90.31 94 HIS A C 1
ATOM 769 O O . HIS A 1 94 ? -12.609 -17.217 -10.437 1.00 90.31 94 HIS A O 1
ATOM 775 N N . LYS A 1 95 ? -10.612 -18.204 -10.678 1.00 91.56 95 LYS A N 1
ATOM 776 C CA . LYS A 1 95 ? -10.880 -19.254 -9.685 1.00 91.56 95 LYS A CA 1
ATOM 777 C C . LYS A 1 95 ? -10.920 -18.690 -8.265 1.00 91.56 95 LYS A C 1
ATOM 779 O O . LYS A 1 95 ? -11.789 -19.083 -7.491 1.00 91.56 95 LYS A O 1
ATOM 784 N N . ALA A 1 96 ? -10.053 -17.732 -7.932 1.00 94.44 96 ALA A N 1
ATOM 785 C CA . ALA A 1 96 ? -10.109 -17.030 -6.650 1.00 94.44 96 ALA A CA 1
ATOM 786 C C . ALA A 1 96 ? -11.483 -16.367 -6.451 1.00 94.44 96 ALA A C 1
ATOM 788 O O . ALA A 1 96 ? -12.130 -16.559 -5.422 1.00 94.44 96 ALA A O 1
ATOM 789 N N . LEU A 1 97 ? -11.990 -15.692 -7.485 1.00 93.75 97 LEU A N 1
ATOM 790 C CA . LEU A 1 97 ? -13.322 -15.088 -7.501 1.00 93.75 97 LEU A CA 1
ATOM 791 C C . LEU A 1 97 ? -14.468 -16.099 -7.435 1.00 93.75 97 LEU A C 1
ATOM 793 O O . LEU A 1 97 ? -15.583 -15.695 -7.133 1.00 93.75 97 LEU A O 1
ATOM 797 N N . GLN A 1 98 ? -14.246 -17.389 -7.666 1.00 91.94 98 GLN A N 1
ATOM 798 C CA . GLN A 1 98 ? -15.262 -18.420 -7.433 1.00 91.94 98 GLN A CA 1
ATOM 799 C C . GLN A 1 98 ? -15.218 -18.957 -5.997 1.00 91.94 98 GLN A C 1
ATOM 801 O O . GLN A 1 98 ? -16.263 -19.252 -5.422 1.00 91.94 98 GLN A O 1
ATOM 806 N N . ILE A 1 99 ? -14.022 -19.065 -5.413 1.00 93.88 99 ILE A N 1
ATOM 807 C CA . ILE A 1 99 ? -13.790 -19.725 -4.121 1.00 93.88 99 ILE A CA 1
ATOM 808 C C . ILE A 1 99 ? -13.995 -18.769 -2.937 1.00 93.88 99 ILE A C 1
ATOM 810 O O . ILE A 1 99 ? -14.589 -19.154 -1.928 1.00 93.88 99 ILE A O 1
ATOM 814 N N . PHE A 1 100 ? -13.505 -17.533 -3.044 1.00 95.19 100 PHE A N 1
ATOM 815 C CA . PHE A 1 100 ? -13.432 -16.592 -1.924 1.00 95.19 100 PHE A CA 1
ATOM 816 C C . PHE A 1 100 ? -14.489 -15.496 -2.026 1.00 95.19 100 PHE A C 1
ATOM 818 O O . PHE A 1 100 ? -14.893 -15.102 -3.118 1.00 95.19 100 PHE A O 1
ATOM 825 N N . ASN A 1 101 ? -14.937 -14.992 -0.875 1.00 92.12 101 ASN A N 1
ATOM 826 C CA . ASN A 1 101 ? -15.958 -13.940 -0.778 1.00 92.12 101 ASN A CA 1
ATOM 827 C C . ASN A 1 101 ? -15.433 -12.625 -0.196 1.00 92.12 101 ASN A C 1
ATOM 829 O O . ASN A 1 101 ? -16.202 -11.681 -0.095 1.00 92.12 101 ASN A O 1
ATOM 833 N N . ASN A 1 102 ? -14.164 -12.590 0.204 1.00 91.12 102 ASN A N 1
ATOM 834 C CA . ASN A 1 102 ? -13.498 -11.418 0.747 1.00 91.12 102 ASN A CA 1
ATOM 835 C C . ASN A 1 102 ? -12.083 -11.359 0.158 1.00 91.12 102 ASN A C 1
ATOM 837 O O . ASN A 1 102 ? -11.386 -12.375 0.122 1.00 91.12 102 ASN A O 1
ATOM 841 N N . PHE A 1 103 ? -11.693 -10.181 -0.307 1.00 95.69 103 PHE A N 1
ATOM 842 C CA . PHE A 1 103 ? -10.453 -9.876 -1.004 1.00 95.69 103 PHE A CA 1
ATOM 843 C C . PHE A 1 103 ? -9.641 -8.787 -0.291 1.00 95.69 103 PHE A C 1
ATOM 845 O O . PHE A 1 103 ? -8.767 -8.162 -0.895 1.00 95.69 103 PHE A O 1
ATOM 852 N N . LYS A 1 104 ? -9.878 -8.557 1.007 1.00 93.06 104 LYS A N 1
ATOM 853 C CA . LYS A 1 104 ? -9.053 -7.668 1.837 1.00 93.06 104 LYS A CA 1
ATOM 854 C C . LYS A 1 104 ? -7.572 -8.020 1.681 1.00 93.06 104 LYS A C 1
ATOM 856 O O . LYS A 1 104 ? -7.164 -9.147 1.947 1.00 93.06 104 LYS A O 1
ATOM 861 N N . SER A 1 105 ? -6.749 -7.036 1.317 1.00 95.00 105 SER A N 1
ATOM 862 C CA . SER A 1 105 ? -5.306 -7.193 1.070 1.00 95.00 105 SER A CA 1
ATOM 863 C C . SER A 1 105 ? -4.938 -8.031 -0.166 1.00 95.00 105 SER A C 1
ATOM 865 O O . SER A 1 105 ? -3.790 -8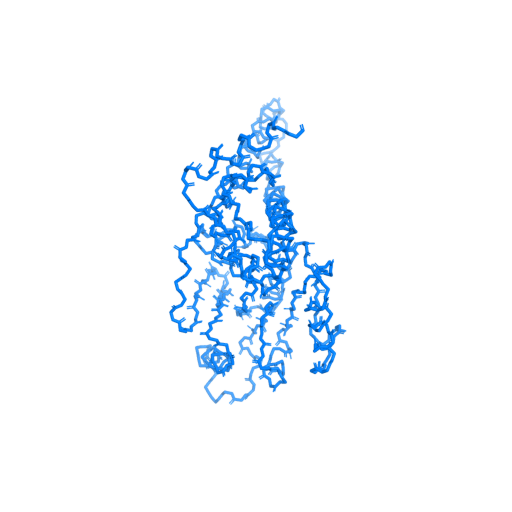.465 -0.279 1.00 95.00 105 SER A O 1
ATOM 867 N N . TRP A 1 106 ? -5.874 -8.282 -1.088 1.00 98.06 106 TRP A N 1
ATOM 868 C CA . TRP A 1 106 ? -5.573 -8.982 -2.337 1.00 98.06 106 TRP A CA 1
ATOM 869 C C . TRP A 1 106 ? -5.155 -8.017 -3.445 1.00 98.06 106 TRP A C 1
ATOM 871 O O . TRP A 1 106 ? -5.757 -6.963 -3.635 1.00 98.06 106 TRP A O 1
ATOM 881 N N . ILE A 1 107 ? -4.173 -8.442 -4.232 1.00 98.38 107 ILE A N 1
ATOM 882 C CA . ILE A 1 107 ? -3.837 -7.905 -5.543 1.00 98.38 107 ILE A CA 1
ATOM 883 C C . ILE A 1 107 ? -4.206 -8.975 -6.577 1.00 98.38 107 ILE A C 1
ATOM 885 O O . ILE A 1 107 ? -3.565 -10.022 -6.669 1.00 98.38 107 ILE A O 1
ATOM 889 N N . LEU A 1 108 ? -5.269 -8.726 -7.331 1.00 97.75 108 LEU A N 1
ATOM 890 C CA . LEU A 1 108 ? -5.812 -9.597 -8.364 1.00 97.75 108 LEU A CA 1
ATOM 891 C C . LEU A 1 108 ? -5.225 -9.203 -9.718 1.00 97.75 108 LEU A C 1
ATOM 893 O O . LEU A 1 108 ? -5.444 -8.087 -10.185 1.00 97.75 108 LEU A O 1
ATOM 897 N N . CYS A 1 109 ? -4.496 -10.113 -10.355 1.00 96.06 109 CYS A N 1
ATOM 898 C CA . CYS A 1 109 ? -3.979 -9.918 -11.706 1.00 96.06 109 CYS A CA 1
ATOM 899 C C . CYS A 1 109 ? -5.014 -10.415 -12.709 1.00 96.06 109 CYS A C 1
ATOM 901 O O . CYS A 1 109 ? -5.529 -11.523 -12.563 1.00 96.06 109 CYS A O 1
ATOM 903 N N . PHE A 1 110 ? -5.335 -9.625 -13.722 1.00 91.69 110 PHE A N 1
ATOM 904 C CA . PHE A 1 110 ? -6.275 -10.041 -14.747 1.00 91.69 110 PHE A CA 1
ATOM 905 C C . PHE A 1 110 ? -5.806 -9.652 -16.145 1.00 91.69 110 PHE A C 1
ATOM 907 O O . PHE A 1 110 ? -5.718 -8.475 -16.497 1.00 91.69 110 PHE A O 1
ATOM 914 N N . HIS A 1 111 ? -5.590 -10.657 -16.982 1.00 87.31 111 HIS A N 1
ATOM 915 C CA . HIS A 1 111 ? -5.273 -10.466 -18.382 1.00 87.31 111 HIS A CA 1
ATOM 916 C C . HIS A 1 111 ? -6.513 -10.741 -19.242 1.00 87.31 111 HIS A C 1
ATOM 918 O O . HIS A 1 111 ? -7.257 -11.704 -19.047 1.00 87.31 111 HIS A O 1
ATOM 924 N N . TYR A 1 112 ? -6.764 -9.859 -20.211 1.00 72.94 112 TYR A N 1
ATOM 925 C CA . TYR A 1 112 ? -8.034 -9.795 -20.942 1.00 72.94 112 TYR A CA 1
ATOM 926 C C . TYR A 1 112 ? -8.416 -11.091 -21.679 1.00 72.94 112 TYR A C 1
ATOM 928 O O . TYR A 1 112 ? -9.603 -11.350 -21.878 1.00 72.94 112 TYR A O 1
ATOM 936 N N . ASN A 1 113 ? -7.463 -11.940 -22.069 1.00 71.50 113 ASN A N 1
ATOM 937 C CA . ASN A 1 113 ? -7.779 -13.192 -22.766 1.00 71.50 113 ASN A CA 1
ATOM 938 C C . ASN A 1 113 ? -8.207 -14.342 -21.840 1.00 71.50 113 ASN A C 1
ATOM 940 O O . ASN A 1 113 ? -8.660 -15.371 -22.339 1.00 71.50 113 ASN A O 1
ATOM 944 N N . ASP A 1 114 ? -8.160 -14.169 -20.520 1.00 68.00 114 ASP A N 1
ATOM 945 C CA . ASP A 1 114 ? -8.234 -15.298 -19.584 1.00 68.00 114 ASP A CA 1
ATOM 946 C C . ASP A 1 114 ? -9.675 -15.748 -19.256 1.00 68.00 114 ASP A C 1
ATOM 948 O O . ASP A 1 114 ? -9.881 -16.713 -18.520 1.00 68.00 114 ASP A O 1
ATOM 952 N N . LEU A 1 115 ? -10.699 -15.099 -19.834 1.00 66.94 115 LEU A N 1
ATOM 953 C CA . LEU A 1 115 ? -12.113 -15.474 -19.668 1.00 66.94 115 LEU A CA 1
ATOM 954 C C . LEU A 1 115 ? -12.688 -16.178 -20.911 1.00 66.94 115 LEU A C 1
ATOM 956 O O . LEU A 1 115 ? -12.957 -15.527 -21.920 1.00 66.94 115 LEU A O 1
ATOM 960 N N . PRO A 1 116 ? -12.957 -17.491 -20.868 1.00 61.09 116 PRO A N 1
ATOM 961 C CA . PRO A 1 116 ? -13.594 -18.192 -21.985 1.00 61.09 116 PRO A CA 1
ATOM 962 C C . PRO A 1 116 ? -15.117 -17.964 -22.075 1.00 61.09 116 PRO A C 1
ATOM 964 O O . PRO A 1 116 ? -15.712 -18.254 -23.107 1.00 61.09 116 PRO A O 1
ATOM 967 N N . GLU A 1 117 ? -15.759 -17.448 -21.020 1.00 62.50 117 GLU A N 1
ATOM 968 C CA . GLU A 1 117 ? -17.228 -17.433 -20.871 1.00 62.50 117 GLU A CA 1
ATOM 969 C C . GLU A 1 117 ? -17.925 -16.162 -21.397 1.00 62.50 117 GLU A C 1
ATOM 971 O O . GLU A 1 117 ? -19.155 -16.097 -21.436 1.00 62.50 117 GLU A O 1
ATOM 976 N N . VAL A 1 118 ? -17.176 -15.142 -21.830 1.00 61.50 118 VAL A N 1
ATOM 977 C CA . VAL A 1 118 ? -17.761 -13.883 -22.319 1.00 61.50 118 VAL A CA 1
ATOM 978 C C . VAL A 1 118 ? -17.986 -13.967 -23.831 1.00 61.50 118 VAL A C 1
ATOM 980 O O . VAL A 1 118 ? -17.038 -14.007 -24.608 1.00 61.50 118 VAL A O 1
ATOM 983 N N . SER A 1 119 ? -19.261 -13.992 -24.241 1.0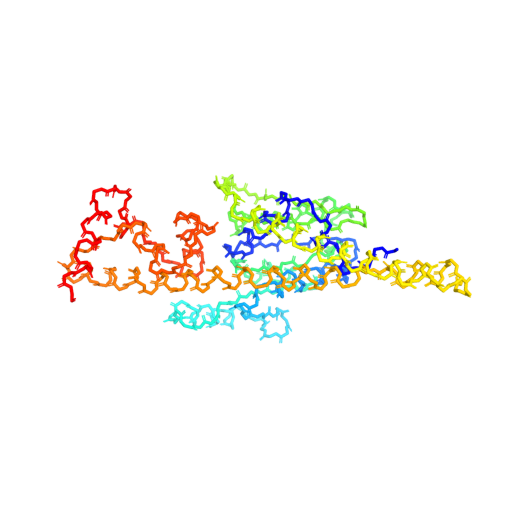0 62.03 119 SER A N 1
ATOM 984 C CA . SER A 1 119 ? -19.678 -14.095 -25.655 1.00 62.03 119 SER A CA 1
ATOM 985 C C . SER A 1 119 ? -19.240 -12.914 -26.535 1.00 62.03 119 SER A C 1
ATOM 987 O O . SER A 1 119 ? -19.053 -13.086 -27.738 1.00 62.03 119 SER A O 1
ATOM 989 N N . ASP A 1 120 ? -19.045 -11.736 -25.936 1.00 69.31 120 ASP A N 1
ATOM 990 C CA . ASP A 1 120 ? -18.406 -10.580 -26.563 1.00 69.31 120 ASP A CA 1
ATOM 991 C C . ASP A 1 120 ? -16.925 -10.519 -26.157 1.00 69.31 120 ASP A C 1
ATOM 993 O O . ASP A 1 120 ? -16.584 -10.335 -24.988 1.00 69.31 120 ASP A O 1
ATOM 997 N N . ASN A 1 121 ? -16.031 -10.659 -27.137 1.00 67.88 121 ASN A N 1
ATOM 998 C CA . ASN A 1 121 ? -14.583 -10.657 -26.920 1.00 67.88 121 ASN A CA 1
ATOM 999 C C . ASN A 1 121 ? -13.980 -9.253 -26.741 1.00 67.88 121 ASN A C 1
ATOM 1001 O O . ASN A 1 121 ? -12.757 -9.126 -26.701 1.00 67.88 121 ASN A O 1
ATOM 1005 N N . SER A 1 122 ? -14.793 -8.198 -26.644 1.00 75.44 122 SER A N 1
ATOM 1006 C CA . SER A 1 122 ? -14.271 -6.859 -26.374 1.00 75.44 122 SER A CA 1
ATOM 1007 C C . SER A 1 122 ? -13.638 -6.753 -24.975 1.00 75.44 122 SER A C 1
ATOM 1009 O O . SER A 1 122 ? -14.128 -7.320 -23.995 1.00 75.44 122 SER A O 1
ATOM 1011 N N . PHE A 1 123 ? -12.540 -5.992 -24.880 1.00 73.31 123 PHE A N 1
ATOM 1012 C CA . PHE A 1 123 ? -11.836 -5.706 -23.621 1.00 73.31 123 PHE A CA 1
ATOM 1013 C C . PHE A 1 123 ? -12.796 -5.177 -22.547 1.00 73.31 123 PHE A C 1
ATOM 1015 O O . PHE A 1 123 ? -12.851 -5.712 -21.442 1.00 73.31 123 PHE A O 1
ATOM 1022 N N . ASN A 1 124 ? -13.630 -4.201 -22.914 1.00 80.62 124 ASN A N 1
ATOM 1023 C CA . ASN A 1 124 ? -14.586 -3.572 -22.006 1.00 80.62 124 ASN A CA 1
ATOM 1024 C C . ASN A 1 124 ? -15.604 -4.572 -21.444 1.00 80.62 124 ASN A C 1
ATOM 1026 O O . ASN A 1 124 ? -15.901 -4.528 -20.255 1.00 80.62 124 ASN A O 1
ATOM 1030 N N . SER A 1 125 ? -16.126 -5.496 -22.256 1.00 81.56 125 SER A N 1
ATOM 1031 C CA . SER A 1 125 ? -17.093 -6.499 -21.786 1.00 81.56 125 SER A CA 1
ATOM 1032 C C . SER A 1 125 ? -16.479 -7.458 -20.763 1.00 81.56 125 SER A C 1
ATOM 1034 O O . SER A 1 125 ? -17.120 -7.805 -19.770 1.00 81.56 125 SER A O 1
ATOM 1036 N N . ARG A 1 126 ? -15.212 -7.833 -20.957 1.00 83.06 126 ARG A N 1
ATOM 1037 C CA . ARG A 1 126 ? -14.470 -8.716 -20.045 1.00 83.06 126 ARG A CA 1
ATOM 1038 C C . ARG A 1 126 ? -14.045 -8.011 -18.759 1.00 83.06 126 ARG A C 1
ATOM 1040 O O . ARG A 1 126 ? -14.217 -8.570 -17.677 1.00 83.06 126 ARG A O 1
ATOM 1047 N N . LEU A 1 127 ? -13.573 -6.770 -18.870 1.00 86.88 127 LEU A N 1
ATOM 1048 C CA . LEU A 1 127 ? -13.280 -5.910 -17.726 1.00 86.88 127 LEU A CA 1
ATOM 1049 C C . LEU A 1 127 ? -14.542 -5.663 -16.889 1.00 86.88 127 LEU A C 1
ATOM 1051 O O . LEU A 1 127 ? -14.519 -5.821 -15.671 1.00 86.88 127 LEU A O 1
ATOM 1055 N N . ASN A 1 128 ? -15.672 -5.359 -17.528 1.00 88.56 128 ASN A N 1
ATOM 1056 C CA . ASN A 1 128 ? -16.948 -5.190 -16.836 1.00 88.56 128 ASN A CA 1
ATOM 1057 C C . ASN A 1 128 ? -17.374 -6.473 -16.117 1.00 88.56 128 ASN A C 1
ATOM 1059 O O . ASN A 1 128 ? -17.847 -6.408 -14.986 1.00 88.56 128 ASN A O 1
ATOM 1063 N N . PHE A 1 129 ? -17.192 -7.642 -16.736 1.00 89.00 129 PHE A N 1
ATOM 1064 C CA . PHE A 1 129 ? -17.512 -8.918 -16.100 1.00 89.00 129 PHE A CA 1
ATOM 1065 C C . PHE A 1 129 ? -16.703 -9.142 -14.816 1.00 89.00 129 PHE A C 1
ATOM 1067 O O . PHE A 1 129 ? -17.296 -9.370 -13.762 1.00 89.00 129 PHE A O 1
ATOM 1074 N N . ILE A 1 130 ? -15.370 -9.027 -14.877 1.00 90.19 130 ILE A N 1
ATOM 1075 C CA . ILE A 1 130 ? -14.513 -9.257 -13.702 1.00 90.19 130 ILE A CA 1
ATOM 1076 C C . ILE A 1 130 ? -14.767 -8.208 -12.608 1.00 90.19 130 ILE A C 1
ATOM 1078 O O . ILE A 1 130 ? -14.855 -8.540 -11.427 1.00 90.19 130 ILE A O 1
ATOM 1082 N N . THR A 1 131 ? -14.991 -6.957 -13.012 1.00 91.94 131 THR A N 1
ATOM 1083 C CA . THR A 1 131 ? -15.338 -5.839 -12.127 1.00 91.94 131 THR A CA 1
ATOM 1084 C C . THR A 1 131 ? -16.649 -6.120 -11.394 1.00 91.94 131 THR A C 1
ATOM 1086 O O . THR A 1 131 ? -16.704 -5.992 -10.173 1.00 91.94 131 THR A O 1
ATOM 1089 N N . ASN A 1 132 ? -17.686 -6.574 -12.104 1.00 91.44 132 ASN A N 1
ATOM 1090 C CA . ASN A 1 132 ? -18.981 -6.917 -11.512 1.00 91.44 132 ASN A CA 1
ATOM 1091 C C . ASN A 1 132 ? -18.879 -8.087 -10.522 1.00 91.44 132 ASN A C 1
ATOM 1093 O O . ASN A 1 132 ? -19.559 -8.076 -9.495 1.00 91.44 132 ASN A O 1
ATOM 1097 N N . LEU A 1 133 ? -18.028 -9.085 -10.798 1.00 92.06 133 LEU A N 1
ATOM 1098 C CA . LEU A 1 133 ? -17.784 -10.187 -9.862 1.00 92.06 133 LEU A CA 1
ATOM 1099 C C . LEU A 1 133 ? -17.180 -9.691 -8.544 1.00 92.06 133 LEU A C 1
ATOM 1101 O O . LEU A 1 133 ? -17.604 -10.140 -7.479 1.00 92.06 133 LEU A O 1
ATOM 1105 N N . ILE A 1 134 ? -16.230 -8.755 -8.607 1.00 93.81 134 ILE A N 1
ATOM 1106 C CA . ILE A 1 134 ? -15.616 -8.161 -7.413 1.00 93.81 134 ILE A CA 1
ATOM 1107 C C . ILE A 1 134 ? -16.617 -7.255 -6.690 1.00 93.81 134 ILE A C 1
ATOM 1109 O O . ILE A 1 134 ? -16.778 -7.390 -5.484 1.00 93.81 134 ILE A O 1
ATOM 1113 N N . GLN A 1 135 ? -17.359 -6.396 -7.400 1.00 92.38 135 GLN A N 1
ATOM 1114 C CA . GLN A 1 135 ? -18.398 -5.540 -6.799 1.00 92.38 135 GLN A CA 1
ATOM 1115 C C . GLN A 1 135 ? -19.519 -6.332 -6.109 1.00 92.38 135 GLN A C 1
ATOM 1117 O O . GLN A 1 135 ? -20.176 -5.820 -5.205 1.00 92.38 135 GLN A O 1
ATOM 1122 N N . GLY A 1 136 ? -19.762 -7.576 -6.531 1.00 90.69 136 GLY A N 1
ATOM 1123 C CA . GLY A 1 136 ? -20.697 -8.475 -5.854 1.00 90.69 136 GLY A CA 1
ATOM 1124 C C . GLY A 1 136 ? -20.213 -8.962 -4.482 1.00 90.69 136 GLY A C 1
ATOM 1125 O O . GLY A 1 136 ? -21.005 -9.541 -3.741 1.00 90.69 136 GLY A O 1
ATOM 1126 N N . LYS A 1 137 ? -18.933 -8.755 -4.154 1.00 93.50 137 LYS A N 1
ATOM 1127 C CA . LYS A 1 137 ? -18.254 -9.300 -2.968 1.00 93.50 137 LYS A CA 1
ATOM 1128 C C . LYS A 1 137 ? -17.630 -8.219 -2.091 1.00 93.50 137 LYS A C 1
ATOM 1130 O O . LYS A 1 137 ? -17.641 -8.345 -0.874 1.00 93.50 137 LYS A O 1
ATOM 1135 N N . GLU A 1 138 ? -17.156 -7.147 -2.710 1.00 93.31 138 GLU A N 1
ATOM 1136 C CA . GLU A 1 138 ? -16.491 -6.022 -2.066 1.00 93.31 138 GLU A CA 1
ATOM 1137 C C . GLU A 1 138 ? -17.303 -4.742 -2.236 1.00 93.31 138 GLU A C 1
ATOM 1139 O O . GLU A 1 138 ? -17.816 -4.446 -3.317 1.00 93.31 138 GLU A O 1
ATOM 1144 N N . ASP A 1 139 ? -17.373 -3.932 -1.178 1.00 91.31 139 ASP A N 1
ATOM 1145 C CA . ASP A 1 139 ? -18.034 -2.625 -1.250 1.00 91.31 139 ASP A CA 1
ATOM 1146 C C . ASP A 1 139 ? -17.301 -1.663 -2.197 1.00 91.31 139 ASP A C 1
ATOM 1148 O O . ASP A 1 139 ? -17.938 -0.821 -2.845 1.00 91.31 139 ASP A O 1
ATOM 1152 N N . PHE A 1 140 ? -15.971 -1.775 -2.257 1.00 93.38 140 PHE A N 1
ATOM 1153 C CA . PHE A 1 140 ? -15.103 -1.002 -3.134 1.00 93.38 140 PHE A CA 1
ATOM 1154 C C . PHE A 1 140 ? -13.734 -1.669 -3.317 1.00 93.38 140 PHE A C 1
ATOM 1156 O O . PHE A 1 140 ? -13.288 -2.445 -2.476 1.00 93.38 140 PHE A O 1
ATOM 1163 N N . PHE A 1 141 ? -13.053 -1.324 -4.407 1.00 95.56 141 PHE A N 1
ATOM 1164 C CA . PHE A 1 141 ? -11.692 -1.762 -4.711 1.00 95.56 141 PHE A CA 1
ATOM 1165 C C . PHE A 1 141 ? -10.999 -0.762 -5.644 1.00 95.56 141 PHE A C 1
ATOM 1167 O O . PHE A 1 141 ? -11.640 0.123 -6.221 1.00 95.56 141 PHE A O 1
ATOM 1174 N N . LEU A 1 142 ? -9.685 -0.900 -5.791 1.00 96.00 142 LEU A N 1
ATOM 1175 C CA . LEU A 1 142 ? -8.896 -0.121 -6.738 1.00 96.00 142 LEU A CA 1
ATOM 1176 C C . LEU A 1 142 ? -8.760 -0.882 -8.059 1.00 96.00 142 LEU A C 1
ATOM 1178 O O . LEU A 1 142 ? -8.283 -2.011 -8.061 1.00 96.00 142 LEU A O 1
ATOM 1182 N N . LEU A 1 143 ? -9.138 -0.267 -9.173 1.00 95.69 143 LEU A N 1
ATOM 1183 C CA . LEU A 1 143 ? -8.828 -0.744 -10.515 1.00 95.69 143 LEU A CA 1
ATOM 1184 C C . LEU A 1 143 ? -7.593 -0.009 -11.038 1.00 95.69 143 LEU A C 1
ATOM 1186 O O . LEU A 1 143 ? -7.546 1.219 -11.025 1.00 95.69 143 LEU A O 1
ATOM 1190 N N . ILE A 1 144 ? -6.622 -0.773 -11.525 1.00 94.75 144 ILE A N 1
ATOM 1191 C CA . ILE A 1 144 ? -5.457 -0.277 -12.248 1.00 94.75 144 ILE A CA 1
ATOM 1192 C C . ILE A 1 144 ? -5.492 -0.874 -13.652 1.00 94.75 144 ILE A C 1
ATOM 1194 O O . ILE A 1 144 ? -5.385 -2.089 -13.818 1.00 94.75 144 ILE A O 1
ATOM 1198 N N . GLU A 1 145 ? -5.630 -0.033 -14.668 1.00 92.06 145 GLU A N 1
ATOM 1199 C CA . GLU A 1 145 ? -5.581 -0.434 -16.074 1.00 92.06 145 GLU A CA 1
ATOM 1200 C C . GLU A 1 145 ? -4.193 -0.113 -16.630 1.00 92.06 145 GLU A C 1
ATOM 1202 O O . GLU A 1 145 ? -3.889 1.027 -16.969 1.00 92.06 145 GLU A O 1
ATOM 1207 N N . ASN A 1 146 ? -3.324 -1.122 -16.695 1.00 86.81 146 ASN A N 1
ATOM 1208 C CA . ASN A 1 146 ? -1.980 -1.037 -17.261 1.00 86.81 146 ASN A CA 1
ATOM 1209 C C . ASN A 1 146 ? -2.042 -1.288 -18.774 1.00 86.81 146 ASN A C 1
ATOM 1211 O O . ASN A 1 146 ? -1.873 -2.413 -19.258 1.00 86.81 146 ASN A O 1
ATOM 1215 N N . LEU A 1 147 ? -2.329 -0.224 -19.519 1.00 80.62 147 LEU A N 1
ATOM 1216 C CA . LEU A 1 147 ? -2.310 -0.213 -20.977 1.00 80.62 147 LEU A CA 1
ATOM 1217 C C . LEU A 1 147 ? -0.901 0.164 -21.461 1.00 80.62 147 LEU A C 1
ATOM 1219 O O . LEU A 1 147 ? -0.168 0.864 -20.766 1.00 80.62 147 LEU A O 1
ATOM 1223 N N . ASP A 1 148 ? -0.518 -0.270 -22.666 1.00 72.12 148 ASP A N 1
ATOM 1224 C CA . ASP A 1 148 ? 0.873 -0.211 -23.161 1.00 72.12 148 ASP A CA 1
ATOM 1225 C C . ASP A 1 148 ? 1.584 1.142 -22.949 1.00 72.12 148 ASP A C 1
ATOM 1227 O O . ASP A 1 148 ? 2.779 1.165 -22.655 1.00 72.12 148 ASP A O 1
ATOM 1231 N N . ASN A 1 149 ? 0.847 2.257 -23.034 1.00 68.06 149 ASN A N 1
ATOM 1232 C CA . ASN A 1 149 ? 1.383 3.617 -22.909 1.00 68.06 149 ASN A CA 1
ATOM 1233 C C . ASN A 1 149 ? 0.782 4.447 -21.765 1.00 68.06 149 ASN A C 1
ATOM 1235 O O . ASN A 1 149 ? 1.160 5.608 -21.612 1.00 68.06 149 ASN A O 1
ATOM 1239 N N . ASN A 1 150 ? -0.178 3.915 -21.007 1.00 81.19 150 ASN A N 1
ATOM 1240 C CA . ASN A 1 150 ? -0.826 4.669 -19.939 1.00 81.19 150 ASN A CA 1
ATOM 1241 C C . ASN A 1 150 ? -1.302 3.739 -18.827 1.00 81.19 150 ASN A C 1
ATOM 1243 O O . ASN A 1 150 ? -1.836 2.667 -19.105 1.00 81.19 150 ASN A O 1
ATOM 1247 N N . ILE A 1 151 ? -1.149 4.187 -17.586 1.00 87.31 151 ILE A N 1
ATOM 1248 C CA . ILE A 1 151 ? -1.745 3.524 -16.433 1.00 87.31 151 ILE A CA 1
ATOM 1249 C C . ILE A 1 151 ? -2.884 4.409 -15.958 1.00 87.31 151 ILE A C 1
ATOM 1251 O O . ILE A 1 151 ? -2.649 5.566 -15.619 1.00 87.31 151 ILE A O 1
ATOM 1255 N N . ASP A 1 152 ? -4.095 3.865 -15.955 1.00 90.75 152 ASP A N 1
ATOM 1256 C CA . ASP A 1 152 ? -5.256 4.529 -15.370 1.00 90.75 152 ASP A CA 1
ATOM 1257 C C . ASP A 1 152 ? -5.581 3.908 -14.010 1.00 90.75 152 ASP A C 1
ATOM 1259 O O . ASP A 1 152 ? -5.484 2.689 -13.838 1.00 90.75 152 ASP A O 1
ATOM 1263 N N . VAL A 1 153 ? -5.931 4.741 -13.033 1.00 93.31 153 VAL A N 1
ATOM 1264 C CA . VAL A 1 153 ? -6.151 4.321 -11.647 1.00 93.31 153 VAL A CA 1
ATOM 1265 C C . VAL A 1 153 ? -7.485 4.863 -11.161 1.00 93.31 153 VAL A C 1
ATOM 1267 O O . VAL A 1 153 ? -7.664 6.061 -10.967 1.00 93.31 153 VAL A O 1
ATOM 1270 N N . ASN A 1 154 ? -8.424 3.959 -10.899 1.00 92.62 154 ASN A N 1
ATOM 1271 C CA . ASN A 1 154 ? -9.795 4.314 -10.559 1.00 92.62 154 ASN A CA 1
ATOM 1272 C C . ASN A 1 154 ? -10.294 3.540 -9.342 1.00 92.62 154 ASN A C 1
ATOM 1274 O O . ASN A 1 154 ? -10.085 2.339 -9.209 1.00 92.62 154 ASN A O 1
ATOM 1278 N N . VAL A 1 155 ? -11.029 4.215 -8.459 1.00 92.56 155 VAL A N 1
ATOM 1279 C CA . VAL A 1 155 ? -11.742 3.550 -7.358 1.00 92.56 155 VAL A CA 1
ATOM 1280 C C . VAL A 1 155 ? -13.113 3.126 -7.855 1.00 92.56 155 VAL A C 1
ATOM 1282 O O . VAL A 1 155 ? -13.911 3.963 -8.283 1.00 92.56 155 VAL A O 1
ATOM 1285 N N . ILE A 1 156 ? -13.412 1.837 -7.754 1.00 92.19 156 ILE A N 1
ATOM 1286 C CA . ILE A 1 156 ? -14.688 1.262 -8.170 1.00 92.19 156 ILE A CA 1
ATOM 1287 C C . ILE A 1 156 ? -15.483 0.838 -6.936 1.00 92.19 156 ILE A C 1
ATOM 1289 O O . ILE A 1 156 ? -14.931 0.239 -6.021 1.00 92.19 156 ILE A O 1
ATOM 1293 N N . GLY A 1 157 ? -16.794 1.111 -6.920 1.00 85.94 157 GLY A N 1
ATOM 1294 C CA . GLY A 1 157 ? -17.710 0.669 -5.860 1.00 85.94 157 GLY A CA 1
ATOM 1295 C C . GLY A 1 157 ? -18.548 1.792 -5.249 1.00 85.94 157 GLY A C 1
ATOM 1296 O O . GLY A 1 157 ? -18.675 2.885 -5.814 1.00 85.94 157 GLY A O 1
ATOM 1297 N N . LYS A 1 158 ? -19.163 1.525 -4.088 1.00 77.31 158 LYS A N 1
ATOM 1298 C CA . LYS A 1 158 ? -19.913 2.548 -3.336 1.00 77.31 158 LYS A CA 1
ATOM 1299 C C . LYS A 1 158 ? -18.946 3.665 -2.947 1.00 77.31 158 LYS A C 1
ATOM 1301 O O . LYS A 1 158 ? -17.838 3.374 -2.523 1.00 77.31 158 LYS A O 1
ATOM 1306 N N . LYS A 1 159 ? -19.364 4.933 -3.091 1.00 61.50 159 LYS A N 1
ATOM 1307 C CA . LYS A 1 159 ? -18.533 6.147 -2.919 1.00 61.50 159 LYS A CA 1
ATOM 1308 C C . LYS A 1 159 ? -17.687 6.132 -1.634 1.00 61.50 159 LYS A C 1
ATOM 1310 O O . LYS A 1 159 ? -18.072 6.737 -0.633 1.00 61.50 159 LYS A O 1
ATOM 1315 N N . VAL A 1 160 ? -16.501 5.539 -1.694 1.00 60.50 160 VAL A N 1
ATOM 1316 C CA . VAL A 1 160 ? -15.447 5.768 -0.717 1.00 60.50 160 VAL A CA 1
ATOM 1317 C C . VAL A 1 160 ? -14.800 7.079 -1.095 1.00 60.50 160 VAL A C 1
ATOM 1319 O O . VAL A 1 160 ? -14.138 7.211 -2.121 1.00 60.50 160 VAL A O 1
ATOM 1322 N N . LYS A 1 161 ? -15.039 8.092 -0.271 1.00 58.66 161 LYS A N 1
ATOM 1323 C CA . LYS A 1 161 ? -14.181 9.265 -0.282 1.00 58.66 161 LYS A CA 1
ATOM 1324 C C . LYS A 1 161 ? -12.989 8.912 0.587 1.00 58.66 161 LYS A C 1
ATOM 1326 O O . LYS A 1 161 ? -13.126 8.905 1.808 1.00 58.66 161 LYS A O 1
ATOM 1331 N N . PHE A 1 162 ? -11.841 8.642 -0.031 1.00 68.69 162 PHE A N 1
ATOM 1332 C CA . PHE A 1 162 ? -10.575 8.810 0.674 1.00 68.69 162 PHE A CA 1
ATOM 1333 C C . PHE A 1 162 ? -10.551 10.264 1.151 1.00 68.69 162 PHE A C 1
ATOM 1335 O O . PHE A 1 162 ? -10.493 11.194 0.349 1.00 68.69 162 PHE A O 1
ATOM 1342 N N . SER A 1 163 ? -10.780 10.456 2.449 1.00 60.69 163 SER A N 1
ATOM 1343 C CA . SER A 1 163 ? -11.073 11.766 3.034 1.00 60.69 163 SER A CA 1
ATOM 1344 C C . SER A 1 163 ? -9.857 12.690 2.984 1.00 60.69 163 SER A C 1
ATOM 1346 O O . SER A 1 163 ? -10.020 13.908 2.913 1.00 60.69 163 SER A O 1
ATOM 1348 N N . ASP A 1 164 ? -8.652 12.112 2.976 1.00 80.00 164 ASP A N 1
ATOM 1349 C CA . ASP A 1 164 ? -7.390 12.832 2.890 1.00 80.00 164 ASP A CA 1
ATOM 1350 C C . ASP A 1 164 ? -6.268 11.937 2.316 1.00 80.00 164 ASP A C 1
ATOM 1352 O O . ASP A 1 164 ? -5.976 10.876 2.871 1.00 80.00 164 ASP A O 1
ATOM 1356 N N . LEU A 1 165 ? -5.640 12.379 1.216 1.00 91.62 165 LEU A N 1
ATOM 1357 C CA . LEU A 1 165 ? -4.435 11.775 0.615 1.00 91.62 165 LEU A CA 1
ATOM 1358 C C . LEU A 1 165 ? -3.161 12.594 0.905 1.00 91.62 165 LEU A C 1
ATOM 1360 O O . LEU A 1 165 ? -2.121 12.354 0.297 1.00 91.62 165 LEU A O 1
ATOM 1364 N N . LYS A 1 166 ? -3.211 13.609 1.784 1.00 93.62 166 LYS A N 1
ATOM 1365 C CA . LYS A 1 166 ? -2.062 14.499 2.056 1.00 93.62 166 LYS A CA 1
ATOM 1366 C C . LYS A 1 166 ? -0.805 13.748 2.465 1.00 93.62 166 LYS A C 1
ATOM 1368 O O . LYS A 1 166 ? 0.286 14.159 2.081 1.00 93.62 166 LYS A O 1
ATOM 1373 N N . TYR A 1 167 ? -0.952 12.696 3.264 1.00 93.81 167 TYR A N 1
ATOM 1374 C CA . TYR A 1 167 ? 0.176 11.914 3.747 1.00 93.81 167 TYR A CA 1
ATOM 1375 C C . TYR A 1 167 ? 0.867 11.173 2.595 1.00 93.81 167 TYR A C 1
ATOM 1377 O O . TYR A 1 167 ? 2.074 11.309 2.399 1.00 93.81 167 TYR A O 1
ATOM 1385 N N . GLU A 1 168 ? 0.095 10.459 1.781 1.00 95.75 168 GLU A N 1
ATOM 1386 C CA . GLU A 1 168 ? 0.602 9.722 0.628 1.00 95.75 168 GLU A CA 1
ATOM 1387 C C . GLU A 1 168 ? 1.234 10.666 -0.410 1.00 95.75 168 GLU A C 1
ATOM 1389 O O . GLU A 1 168 ? 2.361 10.429 -0.857 1.00 95.75 168 GLU A O 1
ATOM 1394 N N . LYS A 1 169 ? 0.583 11.808 -0.678 1.00 95.25 169 LYS A N 1
ATOM 1395 C CA . LYS A 1 169 ? 1.115 12.896 -1.518 1.00 95.25 169 LYS A CA 1
ATOM 1396 C C . LYS A 1 169 ? 2.435 13.452 -0.977 1.00 95.25 169 LYS A C 1
ATOM 1398 O O . LYS A 1 169 ? 3.380 13.714 -1.723 1.00 95.25 169 LYS A O 1
ATOM 1403 N N . LEU A 1 170 ? 2.545 13.605 0.343 1.00 94.56 170 LEU A N 1
ATOM 1404 C CA . LEU A 1 170 ? 3.771 14.051 1.002 1.00 94.56 170 LEU A CA 1
ATOM 1405 C C . LEU A 1 170 ? 4.915 13.045 0.828 1.00 94.56 170 LEU A C 1
ATOM 1407 O O . LEU A 1 170 ? 6.038 13.478 0.553 1.00 94.56 170 LEU A O 1
ATOM 1411 N N . ILE A 1 171 ? 4.658 11.735 0.938 1.00 93.38 171 ILE A N 1
ATOM 1412 C CA . ILE A 1 171 ? 5.684 10.714 0.666 1.00 93.38 171 ILE A CA 1
ATOM 1413 C C . ILE A 1 171 ? 6.146 10.813 -0.785 1.00 93.38 171 ILE A C 1
ATOM 1415 O O . ILE A 1 171 ? 7.353 10.912 -1.018 1.00 93.38 171 ILE A O 1
ATOM 1419 N N . HIS A 1 172 ? 5.206 10.827 -1.734 1.00 92.94 172 HIS A N 1
ATOM 1420 C CA . HIS A 1 172 ? 5.504 10.934 -3.161 1.00 92.94 172 HIS A CA 1
ATOM 1421 C C . HIS A 1 172 ? 6.408 12.139 -3.451 1.00 92.94 172 HIS A C 1
ATOM 1423 O O . HIS A 1 172 ? 7.524 11.995 -3.948 1.00 92.94 172 HIS A O 1
ATOM 1429 N N . ASN A 1 173 ? 5.994 13.331 -3.022 1.00 92.06 173 ASN A N 1
ATOM 1430 C CA . ASN A 1 173 ? 6.737 14.560 -3.287 1.00 92.06 173 ASN A CA 1
ATOM 1431 C C . ASN A 1 173 ? 8.120 14.594 -2.635 1.00 92.06 173 ASN A C 1
ATOM 1433 O O . ASN A 1 173 ? 9.062 15.148 -3.209 1.00 92.06 173 ASN A O 1
ATOM 1437 N N . ARG A 1 174 ? 8.267 14.034 -1.429 1.00 91.56 174 ARG A N 1
ATOM 1438 C CA . ARG A 1 174 ? 9.579 13.942 -0.778 1.00 91.56 174 ARG A CA 1
ATOM 1439 C C . ARG A 1 174 ? 10.494 12.956 -1.499 1.00 91.56 174 ARG A C 1
ATOM 1441 O O . ARG A 1 174 ? 11.677 13.262 -1.624 1.00 91.56 174 ARG A O 1
ATOM 1448 N N . ALA A 1 175 ? 9.958 11.840 -1.994 1.00 88.56 175 ALA A N 1
ATOM 1449 C CA . ALA A 1 175 ? 10.717 10.858 -2.760 1.00 88.56 175 ALA A CA 1
ATOM 1450 C C . ALA A 1 175 ? 11.275 11.483 -4.041 1.00 88.56 175 ALA A C 1
ATOM 1452 O O . ALA A 1 175 ? 12.488 11.479 -4.241 1.00 88.56 175 ALA A O 1
ATOM 1453 N N . ILE A 1 176 ? 10.412 12.112 -4.846 1.00 87.38 176 ILE A N 1
ATOM 1454 C CA . ILE A 1 176 ? 10.816 12.764 -6.098 1.00 87.38 176 ILE A CA 1
ATOM 1455 C C . ILE A 1 176 ? 11.882 13.834 -5.835 1.00 87.38 176 ILE A C 1
ATOM 1457 O O . ILE A 1 176 ? 12.979 13.761 -6.382 1.00 87.38 176 ILE A O 1
ATOM 1461 N N . LYS A 1 177 ? 11.641 14.761 -4.896 1.00 89.62 177 LYS A N 1
ATOM 1462 C CA . LYS A 1 177 ? 12.612 15.823 -4.568 1.00 89.62 177 LYS A CA 1
ATOM 1463 C C . LYS A 1 177 ? 13.947 15.284 -4.059 1.00 89.62 177 LYS A C 1
ATOM 1465 O O . LYS A 1 177 ? 14.995 15.847 -4.373 1.00 89.62 177 LYS A O 1
ATOM 1470 N N . PHE A 1 178 ? 13.929 14.251 -3.218 1.00 89.31 178 PHE A N 1
ATOM 1471 C CA . PHE A 1 178 ? 15.154 13.645 -2.700 1.00 89.31 178 PHE A CA 1
ATOM 1472 C C . PHE A 1 178 ? 15.984 13.042 -3.837 1.00 89.31 178 PHE A C 1
ATOM 1474 O O . PHE A 1 178 ? 17.183 13.313 -3.936 1.00 89.31 178 PHE A O 1
ATOM 1481 N N . VAL A 1 179 ? 15.330 12.274 -4.708 1.00 88.00 179 VAL A N 1
ATOM 1482 C CA . VAL A 1 179 ? 15.982 11.572 -5.811 1.00 88.00 179 VAL A CA 1
ATOM 1483 C C . VAL A 1 179 ? 16.498 12.550 -6.863 1.00 88.00 179 VAL A C 1
ATOM 1485 O O . VAL A 1 179 ? 17.677 12.478 -7.207 1.00 88.00 179 VAL A O 1
ATOM 1488 N N . ASP A 1 180 ? 15.693 13.527 -7.283 1.00 88.50 180 ASP A N 1
ATOM 1489 C CA . ASP A 1 180 ? 16.105 14.546 -8.256 1.00 88.50 180 ASP A CA 1
ATOM 1490 C C . ASP A 1 180 ? 17.353 15.296 -7.783 1.00 88.50 180 ASP A C 1
ATOM 1492 O O . ASP A 1 180 ? 18.305 15.499 -8.538 1.00 88.50 180 ASP A O 1
ATOM 1496 N N . ASN A 1 181 ? 17.392 15.678 -6.503 1.00 90.94 181 ASN A N 1
ATOM 1497 C CA . ASN A 1 181 ? 18.548 16.359 -5.926 1.00 90.94 181 ASN A CA 1
ATOM 1498 C C . ASN A 1 181 ? 19.800 15.468 -5.914 1.00 90.94 181 ASN A C 1
ATOM 1500 O O . ASN A 1 181 ? 20.900 15.949 -6.206 1.00 90.94 181 ASN A O 1
ATOM 1504 N N . ALA A 1 182 ? 19.654 14.183 -5.580 1.00 89.31 182 ALA A N 1
ATOM 1505 C CA . ALA A 1 182 ? 20.761 13.232 -5.543 1.00 89.31 182 ALA A CA 1
ATOM 1506 C C . ALA A 1 182 ? 21.319 12.949 -6.949 1.00 89.31 182 ALA A C 1
ATOM 1508 O O . ALA A 1 182 ? 22.530 13.063 -7.166 1.00 89.31 182 ALA A O 1
ATOM 1509 N N . ILE A 1 183 ? 20.443 12.659 -7.914 1.00 91.38 183 ILE A N 1
ATOM 1510 C CA . ILE A 1 183 ? 20.816 12.339 -9.295 1.00 91.38 183 ILE A CA 1
ATOM 1511 C C . ILE A 1 183 ? 21.398 13.558 -10.007 1.00 91.38 183 ILE A C 1
ATOM 1513 O O . ILE A 1 183 ? 22.472 13.459 -10.598 1.00 91.38 183 ILE A O 1
ATOM 1517 N N . ASN A 1 184 ? 20.779 14.738 -9.895 1.00 90.12 184 ASN A N 1
ATOM 1518 C CA . ASN A 1 184 ? 21.312 15.950 -10.527 1.00 90.12 184 ASN A CA 1
ATOM 1519 C C . ASN A 1 184 ? 22.682 16.338 -9.962 1.00 90.12 184 ASN A C 1
ATOM 1521 O O . ASN A 1 184 ? 23.568 16.784 -10.698 1.00 90.12 184 ASN A O 1
ATOM 1525 N N . ARG A 1 185 ? 22.899 16.125 -8.657 1.00 90.94 185 ARG A N 1
ATOM 1526 C CA . ARG A 1 185 ? 24.218 16.309 -8.047 1.00 90.94 185 ARG A CA 1
ATOM 1527 C C . ARG A 1 185 ? 25.248 15.353 -8.651 1.00 90.94 185 ARG A C 1
ATOM 1529 O O . ARG A 1 185 ? 26.353 15.807 -8.947 1.00 90.94 185 ARG A O 1
ATOM 1536 N N . MET A 1 186 ? 24.904 14.077 -8.835 1.00 89.94 186 MET A N 1
ATOM 1537 C CA . MET A 1 186 ? 25.798 13.075 -9.428 1.00 89.94 186 MET A CA 1
ATOM 1538 C C . MET A 1 186 ? 26.085 13.360 -10.901 1.00 89.94 186 MET A C 1
ATOM 1540 O O . MET A 1 186 ? 27.257 13.456 -11.261 1.00 89.94 186 MET A O 1
ATOM 1544 N N . LYS A 1 187 ? 25.055 13.628 -11.715 1.00 89.75 187 LYS A N 1
ATOM 1545 C CA . LYS A 1 187 ? 25.208 14.048 -13.116 1.00 89.75 187 LYS A CA 1
ATOM 1546 C C . LYS A 1 187 ? 26.178 15.217 -13.230 1.00 89.75 187 LYS A C 1
ATOM 1548 O O . LYS A 1 187 ? 27.158 15.123 -13.956 1.00 89.75 187 LYS A O 1
ATOM 1553 N N . ARG A 1 188 ? 26.012 16.267 -12.415 1.00 89.12 188 ARG A N 1
ATOM 1554 C CA . ARG A 1 188 ? 26.929 17.420 -12.411 1.00 89.12 188 ARG A CA 1
ATOM 1555 C C . ARG A 1 188 ? 28.378 17.036 -12.098 1.00 89.12 188 ARG A C 1
ATOM 1557 O O . ARG A 1 188 ? 29.286 17.548 -12.747 1.00 89.12 188 ARG A O 1
ATOM 1564 N N . ILE A 1 189 ? 28.605 16.164 -11.112 1.00 89.06 189 ILE A N 1
ATOM 1565 C CA . ILE A 1 189 ? 29.955 15.697 -10.753 1.00 89.06 189 ILE A CA 1
ATOM 1566 C C . ILE A 1 189 ? 30.584 14.922 -11.918 1.00 89.06 189 ILE A C 1
ATOM 1568 O O . ILE A 1 189 ? 31.751 15.146 -12.237 1.00 89.06 189 ILE A O 1
ATOM 1572 N N . PHE A 1 190 ? 29.822 14.032 -12.556 1.00 87.31 190 PHE A N 1
ATOM 1573 C CA . PHE A 1 190 ? 30.300 13.228 -13.678 1.00 87.31 190 PHE A CA 1
ATOM 1574 C C . PHE A 1 190 ? 30.553 14.090 -14.915 1.00 87.31 190 PHE A C 1
ATOM 1576 O O . PHE A 1 190 ? 31.654 14.039 -15.457 1.00 87.31 190 PHE A O 1
ATOM 1583 N N . SER A 1 191 ? 29.618 14.964 -15.298 1.00 86.38 191 SER A N 1
ATOM 1584 C CA . SER A 1 191 ? 29.783 15.870 -16.440 1.00 86.38 191 SER A CA 1
ATOM 1585 C C . SER A 1 191 ? 31.024 16.748 -16.284 1.00 86.38 191 SER A C 1
ATOM 1587 O O . SER A 1 191 ? 31.815 16.856 -17.213 1.00 86.38 191 SER A O 1
ATOM 1589 N N . GLN A 1 192 ? 31.261 17.317 -15.095 1.00 86.69 192 GLN A N 1
ATOM 1590 C CA . GLN A 1 192 ? 32.461 18.123 -14.838 1.00 86.69 192 GLN A CA 1
ATOM 1591 C C . GLN A 1 192 ? 33.763 17.339 -15.039 1.00 86.69 192 GLN A C 1
ATOM 1593 O O . GLN A 1 192 ? 34.741 17.905 -15.514 1.00 86.69 192 GLN A O 1
ATOM 1598 N N . ARG A 1 193 ? 33.787 16.048 -14.692 1.00 84.19 193 ARG A N 1
ATOM 1599 C CA . ARG A 1 193 ? 34.972 15.192 -14.858 1.00 84.19 193 ARG A CA 1
ATOM 1600 C C . ARG A 1 193 ? 35.144 14.711 -16.299 1.00 84.19 193 ARG A C 1
ATOM 1602 O O . ARG A 1 193 ? 36.270 14.653 -16.779 1.00 84.19 193 ARG A O 1
ATOM 1609 N N . LEU A 1 194 ? 34.047 14.405 -16.987 1.00 81.62 194 LEU A N 1
ATOM 1610 C CA . LEU A 1 194 ? 34.051 13.948 -18.379 1.00 81.62 194 LEU A CA 1
ATOM 1611 C C . LEU A 1 194 ? 34.411 15.072 -19.360 1.00 81.62 194 LEU A C 1
ATOM 1613 O O . LEU A 1 194 ? 35.112 14.818 -20.332 1.00 81.62 194 LEU A O 1
ATOM 1617 N N . LEU A 1 195 ? 34.015 16.318 -19.075 1.00 73.19 195 LEU A N 1
ATOM 1618 C CA . LEU A 1 195 ? 34.363 17.493 -19.888 1.00 73.19 195 LEU A CA 1
ATOM 1619 C C . LEU A 1 195 ? 35.874 17.761 -19.959 1.00 73.19 195 LEU A C 1
ATOM 1621 O O . LEU A 1 195 ? 36.340 18.330 -20.940 1.00 73.19 195 LEU A O 1
ATOM 1625 N N . VAL A 1 196 ? 36.636 17.349 -18.940 1.00 73.25 196 VAL A N 1
ATOM 1626 C CA . VAL A 1 196 ? 38.104 17.483 -18.912 1.00 73.25 196 VAL A CA 1
ATOM 1627 C C . VAL A 1 196 ? 38.779 16.445 -19.820 1.00 73.25 196 VAL A C 1
ATOM 1629 O O . VAL A 1 196 ? 39.883 16.676 -20.306 1.00 73.25 196 VAL A O 1
ATOM 1632 N N . ASN A 1 197 ? 38.110 15.322 -20.097 1.00 68.44 197 ASN A N 1
ATOM 1633 C CA . ASN A 1 197 ? 38.618 14.250 -20.947 1.00 68.44 197 ASN A CA 1
ATOM 1634 C C . ASN A 1 197 ? 38.035 14.357 -22.363 1.00 68.44 197 ASN A C 1
ATOM 1636 O O . ASN A 1 197 ? 37.036 13.721 -22.707 1.00 68.44 197 ASN A O 1
ATOM 1640 N N . HIS A 1 198 ? 38.690 15.162 -23.204 1.00 66.50 198 HIS A N 1
ATOM 1641 C CA . HIS A 1 198 ? 38.291 15.406 -24.596 1.00 66.50 198 HIS A CA 1
ATOM 1642 C C . HIS A 1 198 ? 38.330 14.164 -25.505 1.00 66.50 198 HIS A C 1
ATOM 1644 O O . HIS A 1 198 ? 37.740 14.206 -26.577 1.00 66.50 198 HIS A O 1
ATOM 1650 N N . GLU A 1 199 ? 38.968 13.073 -25.076 1.00 74.81 199 GLU A N 1
ATOM 1651 C CA . GLU A 1 199 ? 39.107 11.823 -25.844 1.00 74.81 199 GLU A CA 1
ATOM 1652 C C . GLU A 1 199 ? 37.868 10.916 -25.805 1.00 74.81 199 GLU A C 1
ATOM 1654 O O . GLU A 1 199 ? 37.803 9.935 -26.538 1.00 74.81 199 GLU A O 1
ATOM 1659 N N . ILE A 1 200 ? 36.889 11.212 -24.946 1.00 75.81 200 ILE A N 1
ATOM 1660 C CA . ILE A 1 200 ? 35.688 10.383 -24.811 1.00 75.81 200 ILE A CA 1
ATOM 1661 C C . ILE A 1 200 ? 34.633 10.827 -25.830 1.00 75.81 200 ILE A C 1
ATOM 1663 O O . ILE A 1 200 ? 34.215 11.988 -25.805 1.00 75.81 200 ILE A O 1
ATOM 1667 N N . GLU A 1 201 ? 34.189 9.893 -26.672 1.00 82.88 201 GLU A N 1
ATOM 1668 C CA . GLU A 1 201 ? 33.091 10.079 -27.629 1.00 82.88 201 GLU A CA 1
ATOM 1669 C C . GLU A 1 201 ? 31.785 10.493 -26.934 1.00 82.88 201 GLU A C 1
ATOM 1671 O O . GLU A 1 201 ? 31.503 10.088 -25.806 1.00 82.88 201 GLU A O 1
ATOM 1676 N N . GLU A 1 202 ? 30.986 11.315 -27.615 1.00 80.06 202 GLU A N 1
ATOM 1677 C CA . GLU A 1 202 ? 29.758 11.912 -27.075 1.00 80.06 202 GLU A CA 1
ATOM 1678 C C . GLU A 1 202 ? 28.738 10.847 -26.643 1.00 80.06 202 GLU A C 1
ATOM 1680 O O . GLU A 1 202 ? 28.291 10.873 -25.498 1.00 80.06 202 GLU A O 1
ATOM 1685 N N . ASP A 1 203 ? 28.509 9.829 -27.476 1.00 80.94 203 ASP A N 1
ATOM 1686 C CA . ASP A 1 203 ? 27.592 8.720 -27.178 1.00 80.94 203 ASP A CA 1
ATOM 1687 C C . ASP A 1 203 ? 27.991 7.953 -25.903 1.00 80.94 203 ASP A C 1
ATOM 1689 O O . ASP A 1 203 ? 27.146 7.577 -25.088 1.00 80.94 203 ASP A O 1
ATOM 1693 N N . PHE A 1 204 ? 29.295 7.757 -25.675 1.00 82.94 204 PHE A N 1
ATOM 1694 C CA . PHE A 1 204 ? 29.784 7.093 -24.464 1.00 82.94 204 PHE A CA 1
ATOM 1695 C C . PHE A 1 204 ? 29.653 7.988 -23.224 1.00 82.94 204 PHE A C 1
ATOM 1697 O O . PHE A 1 204 ? 29.450 7.490 -22.117 1.00 82.94 204 PHE A O 1
ATOM 1704 N N . ARG A 1 205 ? 29.744 9.316 -23.378 1.00 80.56 205 ARG A N 1
ATOM 1705 C CA . ARG A 1 205 ? 29.485 10.253 -22.272 1.00 80.56 205 ARG A CA 1
ATOM 1706 C C . ARG A 1 205 ? 28.021 10.244 -21.864 1.00 80.56 205 ARG A C 1
ATOM 1708 O O . ARG A 1 205 ? 27.752 10.284 -20.664 1.00 80.56 205 ARG A O 1
ATOM 1715 N N . ASP A 1 206 ? 27.112 10.190 -22.828 1.00 83.56 206 ASP A N 1
ATOM 1716 C CA . ASP A 1 206 ? 25.676 10.171 -22.562 1.00 83.56 206 ASP A CA 1
ATOM 1717 C C . ASP A 1 206 ? 25.265 8.899 -21.820 1.00 83.56 206 ASP A C 1
ATOM 1719 O O . ASP A 1 206 ? 24.540 8.980 -20.826 1.00 83.56 206 ASP A O 1
ATOM 1723 N N . GLU A 1 207 ? 25.821 7.746 -22.201 1.00 84.69 207 GLU A N 1
ATOM 1724 C CA . GLU A 1 207 ? 25.586 6.493 -21.479 1.00 84.69 207 GLU A CA 1
ATOM 1725 C C . GLU A 1 207 ? 26.144 6.537 -20.046 1.00 84.69 207 GLU A C 1
ATOM 1727 O O . GLU A 1 207 ? 25.471 6.137 -19.100 1.00 84.69 207 GLU A O 1
ATOM 1732 N N . LEU A 1 208 ? 27.331 7.119 -19.830 1.00 84.12 208 LEU A N 1
ATOM 1733 C CA . LEU A 1 208 ? 27.885 7.312 -18.479 1.00 84.12 208 LEU A CA 1
ATOM 1734 C C . LEU A 1 208 ? 27.083 8.299 -17.611 1.00 84.12 208 LEU A C 1
ATOM 1736 O O . LEU A 1 208 ? 27.250 8.324 -16.388 1.00 84.12 208 LEU A O 1
ATOM 1740 N N . LEU A 1 209 ? 26.252 9.143 -18.225 1.00 84.69 209 LEU A N 1
ATOM 1741 C CA . LEU A 1 209 ? 25.353 10.080 -17.547 1.00 84.69 209 LEU A CA 1
ATOM 1742 C C . LEU A 1 209 ? 23.912 9.555 -17.453 1.00 84.69 209 LEU A C 1
ATOM 1744 O O . LEU A 1 209 ? 23.039 10.246 -16.906 1.00 84.69 209 LEU A O 1
ATOM 1748 N N . ASN A 1 210 ? 23.658 8.338 -17.932 1.00 87.81 210 ASN A N 1
ATOM 1749 C CA . ASN A 1 210 ? 22.376 7.670 -17.820 1.00 87.81 210 ASN A CA 1
ATOM 1750 C C . ASN A 1 210 ? 22.220 7.025 -16.434 1.00 87.81 210 ASN A C 1
ATOM 1752 O O . ASN A 1 210 ? 22.587 5.880 -16.208 1.00 87.81 210 ASN A O 1
ATOM 1756 N N . PHE A 1 211 ? 21.646 7.784 -15.500 1.00 87.31 211 PHE A N 1
ATOM 1757 C CA . PHE A 1 211 ? 21.373 7.340 -14.126 1.00 87.31 211 PHE A CA 1
ATOM 1758 C C . PHE A 1 211 ? 19.955 6.769 -13.931 1.00 87.31 211 PHE A C 1
ATOM 1760 O O . PHE A 1 211 ? 19.441 6.784 -12.812 1.00 87.31 211 PHE A O 1
ATOM 1767 N N . GLY A 1 212 ? 19.266 6.340 -14.997 1.00 86.19 212 GLY A N 1
ATOM 1768 C CA . GLY A 1 212 ? 17.861 5.910 -14.900 1.00 86.19 212 GLY A CA 1
ATOM 1769 C C . GLY A 1 212 ? 17.656 4.741 -13.928 1.00 86.19 212 GLY A C 1
ATOM 1770 O O . GLY A 1 212 ? 16.753 4.761 -13.092 1.00 86.19 212 GLY A O 1
ATOM 1771 N N . PHE A 1 213 ? 18.555 3.755 -13.963 1.00 85.31 213 PHE A N 1
ATOM 1772 C CA . PHE A 1 213 ? 18.512 2.607 -13.057 1.00 85.31 213 PHE A CA 1
ATOM 1773 C C . PHE A 1 213 ? 18.733 3.010 -11.589 1.00 85.31 213 PHE A C 1
ATOM 1775 O O . PHE A 1 213 ? 17.997 2.582 -10.695 1.00 85.31 213 PHE A O 1
ATOM 1782 N N . GLU A 1 214 ? 19.725 3.860 -11.318 1.00 88.56 214 GLU A N 1
ATOM 1783 C CA . GLU A 1 214 ? 20.004 4.386 -9.981 1.00 88.56 214 GLU A CA 1
ATOM 1784 C C . GLU A 1 214 ? 18.837 5.219 -9.455 1.00 88.56 214 GLU A C 1
ATOM 1786 O O . GLU A 1 214 ? 18.487 5.111 -8.280 1.00 88.56 214 GLU A O 1
ATOM 1791 N N . GLU A 1 215 ? 18.218 6.024 -10.319 1.00 89.38 215 GLU A N 1
ATOM 1792 C CA . GLU A 1 215 ? 17.059 6.845 -9.985 1.00 89.38 215 GLU A CA 1
ATOM 1793 C C . GLU A 1 215 ? 15.909 5.980 -9.454 1.00 89.38 215 GLU A C 1
ATOM 1795 O O . GLU A 1 215 ? 15.407 6.223 -8.352 1.00 89.38 215 GLU A O 1
ATOM 1800 N N . ASN A 1 216 ? 15.547 4.922 -10.180 1.00 85.94 216 ASN A N 1
ATOM 1801 C CA . ASN A 1 216 ? 14.480 4.005 -9.779 1.00 85.94 216 ASN A CA 1
ATOM 1802 C C . ASN A 1 216 ? 14.797 3.260 -8.483 1.00 85.94 216 ASN A C 1
ATOM 1804 O O . ASN A 1 216 ? 13.940 3.144 -7.604 1.00 85.94 216 ASN A O 1
ATOM 1808 N N . ASN A 1 217 ? 16.035 2.791 -8.321 1.00 87.62 217 ASN A N 1
ATOM 1809 C CA . ASN A 1 217 ? 16.450 2.122 -7.090 1.00 87.62 217 ASN A CA 1
ATOM 1810 C C . ASN A 1 217 ? 16.395 3.060 -5.880 1.00 87.62 217 ASN A C 1
ATOM 1812 O O . ASN A 1 217 ? 15.954 2.654 -4.802 1.00 87.62 217 ASN A O 1
ATOM 1816 N N . LEU A 1 218 ? 16.802 4.321 -6.046 1.00 90.62 218 LEU A N 1
ATOM 1817 C CA . LEU A 1 218 ? 16.694 5.325 -4.992 1.00 90.62 218 LEU A CA 1
ATOM 1818 C C . LEU A 1 218 ? 15.232 5.633 -4.656 1.00 90.62 218 LEU A C 1
ATOM 1820 O O . LEU A 1 218 ? 14.904 5.692 -3.470 1.00 90.62 218 LEU A O 1
ATOM 1824 N N . LYS A 1 219 ? 14.353 5.769 -5.663 1.00 90.50 219 LYS A N 1
ATOM 1825 C CA . LYS A 1 219 ? 12.904 5.943 -5.453 1.00 90.50 219 LYS A CA 1
ATOM 1826 C C . LYS A 1 219 ? 12.336 4.775 -4.651 1.00 90.50 219 LYS A C 1
ATOM 1828 O O . LYS A 1 219 ? 11.764 4.992 -3.584 1.00 90.50 219 LYS A O 1
ATOM 1833 N N . ASN A 1 220 ? 12.567 3.544 -5.102 1.00 89.44 220 ASN A N 1
ATOM 1834 C CA . ASN A 1 220 ? 12.102 2.327 -4.438 1.00 89.44 220 ASN A CA 1
ATOM 1835 C C . ASN A 1 220 ? 12.541 2.255 -2.970 1.00 89.44 220 ASN A C 1
ATOM 1837 O O . ASN A 1 220 ? 11.720 2.073 -2.071 1.00 89.44 220 ASN A O 1
ATOM 1841 N N . ASN A 1 221 ? 13.835 2.459 -2.715 1.00 91.25 221 ASN A N 1
ATOM 1842 C CA . ASN A 1 221 ? 14.382 2.417 -1.363 1.00 91.25 221 ASN A CA 1
ATOM 1843 C C . ASN A 1 221 ? 13.786 3.512 -0.475 1.00 91.25 221 ASN A C 1
ATOM 1845 O O . ASN A 1 221 ? 13.433 3.246 0.673 1.00 91.25 221 ASN A O 1
ATOM 1849 N N . PHE A 1 222 ? 13.628 4.728 -1.005 1.00 92.88 222 PHE A N 1
ATOM 1850 C CA . PHE A 1 222 ? 13.013 5.825 -0.269 1.00 92.88 222 PHE A CA 1
ATOM 1851 C C . PHE A 1 222 ? 11.573 5.490 0.137 1.00 92.88 222 PHE A C 1
ATOM 1853 O O . PHE A 1 222 ? 11.216 5.652 1.306 1.00 92.88 222 PHE A O 1
ATOM 1860 N N . PHE A 1 223 ? 10.761 4.984 -0.797 1.00 92.88 223 PHE A N 1
ATOM 1861 C CA . PH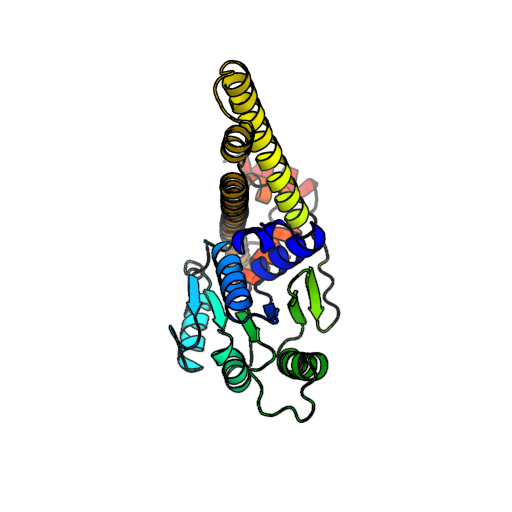E A 1 223 ? 9.382 4.591 -0.511 1.00 92.88 223 PHE A CA 1
ATOM 1862 C C . PHE A 1 223 ? 9.313 3.505 0.559 1.00 92.88 223 PHE A C 1
ATOM 1864 O O . PHE A 1 223 ? 8.613 3.692 1.553 1.00 92.88 223 PHE A O 1
ATOM 1871 N N . LYS A 1 224 ? 10.093 2.425 0.421 1.00 93.81 224 LYS A N 1
ATOM 1872 C CA . LYS A 1 224 ? 10.141 1.343 1.418 1.00 93.81 224 LYS A CA 1
ATOM 1873 C C . LYS A 1 224 ? 10.500 1.856 2.812 1.00 93.81 224 LYS A C 1
ATOM 1875 O O . LYS A 1 224 ? 9.851 1.477 3.782 1.00 93.81 224 LYS A O 1
ATOM 1880 N N . ILE A 1 225 ? 11.490 2.747 2.917 1.00 94.81 225 ILE A N 1
ATOM 1881 C CA . ILE A 1 225 ? 11.889 3.347 4.198 1.00 94.81 225 ILE A CA 1
ATOM 1882 C C . ILE A 1 225 ? 10.732 4.148 4.802 1.00 94.81 225 ILE A C 1
ATOM 1884 O O . ILE A 1 225 ? 10.393 3.941 5.964 1.00 94.81 225 ILE A O 1
ATOM 1888 N N . LYS A 1 226 ? 10.093 5.034 4.029 1.00 95.12 226 LYS A N 1
ATOM 1889 C CA . LYS A 1 226 ? 9.017 5.898 4.545 1.00 95.12 226 LYS A CA 1
ATOM 1890 C C . LYS A 1 226 ? 7.751 5.145 4.922 1.00 95.12 226 LYS A C 1
ATOM 1892 O O . LYS A 1 226 ? 7.145 5.456 5.946 1.00 95.12 226 LYS A O 1
ATOM 1897 N N . ILE A 1 227 ? 7.400 4.131 4.143 1.00 95.94 227 ILE A N 1
ATOM 1898 C CA . ILE A 1 227 ? 6.294 3.223 4.441 1.00 95.94 227 ILE A CA 1
ATOM 1899 C C . ILE A 1 227 ? 6.577 2.449 5.739 1.00 95.94 227 ILE A C 1
ATOM 1901 O O . ILE A 1 227 ? 5.726 2.390 6.626 1.00 95.94 227 ILE A O 1
ATOM 1905 N N . LEU A 1 228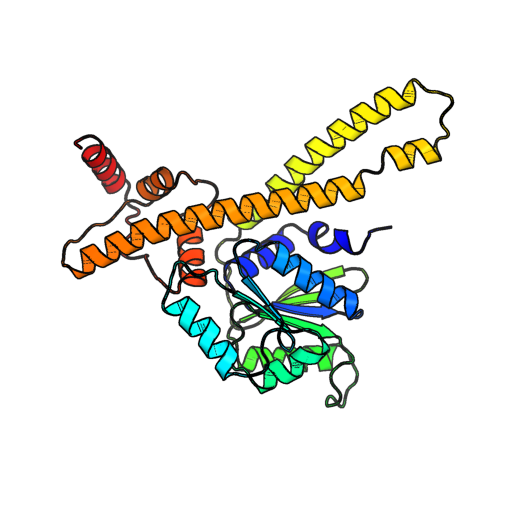 ? 7.791 1.913 5.896 1.00 96.44 228 LEU A N 1
ATOM 1906 C CA . LEU A 1 228 ? 8.183 1.171 7.094 1.00 96.44 228 LEU A CA 1
ATOM 1907 C C . LEU A 1 228 ? 8.243 2.062 8.347 1.00 96.44 228 LEU A C 1
ATOM 1909 O O . LEU A 1 228 ? 7.814 1.646 9.423 1.00 96.44 228 LEU A O 1
ATOM 1913 N N . GLU A 1 229 ? 8.751 3.292 8.230 1.00 96.12 229 GLU A N 1
ATOM 1914 C CA . GLU A 1 229 ? 8.742 4.280 9.319 1.00 96.12 229 GLU A CA 1
ATOM 1915 C C . GLU A 1 229 ? 7.316 4.551 9.820 1.00 96.12 229 GLU A C 1
ATOM 1917 O O . GLU A 1 229 ? 7.083 4.574 11.032 1.00 96.12 229 GLU A O 1
ATOM 1922 N N . PHE A 1 230 ? 6.358 4.700 8.903 1.00 97.19 230 PHE A N 1
ATOM 1923 C CA . PHE A 1 230 ? 4.949 4.897 9.239 1.00 97.19 230 PHE A CA 1
ATOM 1924 C C . PHE A 1 230 ? 4.321 3.683 9.905 1.00 97.19 230 PHE A C 1
ATOM 1926 O O . PHE A 1 230 ? 3.704 3.831 10.958 1.00 97.19 230 PHE A O 1
ATOM 1933 N N . TYR A 1 231 ? 4.543 2.484 9.362 1.00 97.19 231 TYR A N 1
ATOM 1934 C CA . TYR A 1 231 ? 4.101 1.242 9.994 1.00 97.19 231 TYR A CA 1
ATOM 1935 C C . TYR A 1 231 ? 4.623 1.126 11.436 1.00 97.19 231 TYR A C 1
ATOM 1937 O O . TYR A 1 231 ? 3.862 0.851 12.363 1.00 97.19 231 TYR A O 1
ATOM 1945 N N . ASN A 1 232 ? 5.907 1.414 11.667 1.00 96.38 232 ASN A N 1
ATOM 1946 C CA . ASN A 1 232 ? 6.501 1.362 13.004 1.00 96.38 232 ASN A CA 1
ATOM 1947 C C . ASN A 1 232 ? 5.949 2.442 13.949 1.00 96.38 232 ASN A C 1
ATOM 1949 O O . ASN A 1 232 ? 5.821 2.213 15.155 1.00 96.38 232 ASN A O 1
ATOM 1953 N N . ALA A 1 233 ? 5.630 3.634 13.439 1.00 96.88 233 ALA A N 1
ATOM 1954 C CA . ALA A 1 233 ? 4.928 4.658 14.209 1.00 96.88 233 ALA A CA 1
ATOM 1955 C C . ALA A 1 233 ? 3.512 4.196 14.589 1.00 96.88 233 ALA A C 1
ATOM 1957 O O . ALA A 1 233 ? 3.140 4.279 15.760 1.00 96.88 233 ALA A O 1
ATOM 1958 N N . ALA A 1 234 ? 2.772 3.621 13.640 1.00 96.88 234 ALA A N 1
ATOM 1959 C CA . ALA A 1 234 ? 1.445 3.067 13.873 1.00 96.88 234 ALA A CA 1
ATOM 1960 C C . ALA A 1 234 ? 1.458 1.913 14.875 1.00 96.88 234 ALA A C 1
ATOM 1962 O O . ALA A 1 234 ? 0.628 1.896 15.774 1.00 96.88 234 ALA A O 1
ATOM 1963 N N . ARG A 1 235 ? 2.435 1.002 14.804 1.00 96.12 235 ARG A N 1
ATOM 1964 C CA . ARG A 1 235 ? 2.577 -0.099 15.770 1.00 96.12 235 ARG A CA 1
ATOM 1965 C C . ARG A 1 235 ? 2.840 0.408 17.190 1.00 96.12 235 ARG A C 1
ATOM 1967 O O . ARG A 1 235 ? 2.293 -0.128 18.153 1.00 96.12 235 ARG A O 1
ATOM 1974 N N . ARG A 1 236 ? 3.650 1.463 17.340 1.00 95.81 236 ARG A N 1
ATOM 1975 C CA . ARG A 1 236 ? 3.866 2.117 18.643 1.00 95.81 236 ARG A CA 1
ATOM 1976 C C . ARG A 1 236 ? 2.582 2.763 19.157 1.00 95.81 236 ARG A C 1
ATOM 1978 O O . ARG A 1 236 ? 2.235 2.553 20.316 1.00 95.81 236 ARG A O 1
ATOM 1985 N N . ALA A 1 237 ? 1.861 3.481 18.297 1.00 95.94 237 ALA A N 1
ATOM 1986 C CA . ALA A 1 237 ? 0.584 4.087 18.657 1.00 95.94 237 ALA A CA 1
ATOM 1987 C C . ALA A 1 237 ? -0.455 3.031 19.050 1.00 95.94 237 ALA A C 1
ATOM 1989 O O . ALA A 1 237 ? -1.062 3.145 20.107 1.00 95.94 237 ALA A O 1
ATOM 1990 N N . PHE A 1 238 ? -0.580 1.964 18.261 1.00 95.75 238 PHE A N 1
ATOM 1991 C CA . PHE A 1 238 ? -1.418 0.805 18.549 1.00 95.75 238 PHE A CA 1
ATOM 1992 C C . PHE A 1 238 ? -1.125 0.226 19.936 1.00 95.75 238 PHE A C 1
ATOM 1994 O O . PHE A 1 238 ? -2.036 0.056 20.735 1.00 95.75 238 PHE A O 1
ATOM 2001 N N . SER A 1 239 ? 0.147 -0.013 20.267 1.00 94.12 239 SER A N 1
ATOM 2002 C CA . SER A 1 239 ? 0.534 -0.554 21.576 1.00 94.12 239 SER A CA 1
ATOM 2003 C C . SER A 1 239 ? 0.123 0.354 22.743 1.00 94.12 239 SER A C 1
ATOM 2005 O O . SER A 1 239 ? -0.313 -0.139 23.783 1.00 94.12 239 SER A O 1
ATOM 2007 N N . ILE A 1 240 ? 0.248 1.675 22.580 1.00 93.75 240 ILE A N 1
ATOM 2008 C CA . ILE A 1 240 ? -0.160 2.660 23.593 1.00 93.75 240 ILE A CA 1
ATOM 2009 C C . ILE A 1 240 ? -1.686 2.677 23.735 1.00 93.75 240 ILE A C 1
ATOM 2011 O O . ILE A 1 240 ? -2.199 2.536 24.843 1.00 93.75 240 ILE A O 1
ATOM 2015 N N . LEU A 1 241 ? -2.408 2.798 22.622 1.00 93.62 241 LEU A N 1
ATOM 2016 C CA . LEU A 1 241 ? -3.868 2.892 22.601 1.00 93.62 241 LEU A CA 1
ATOM 2017 C C . LEU A 1 241 ? -4.534 1.603 23.091 1.00 93.62 241 LEU A C 1
ATOM 2019 O O . LEU A 1 241 ? -5.481 1.661 23.868 1.00 93.62 241 LEU A O 1
ATOM 2023 N N . ASN A 1 242 ? -3.984 0.440 22.741 1.00 92.00 242 ASN A N 1
ATOM 2024 C CA . ASN A 1 242 ? -4.471 -0.842 23.238 1.00 92.00 242 ASN A CA 1
ATOM 2025 C C . ASN A 1 242 ? -4.347 -0.938 24.770 1.00 92.00 242 ASN A C 1
ATOM 2027 O O . ASN A 1 242 ? -5.267 -1.384 25.448 1.00 92.00 242 ASN A O 1
ATOM 2031 N N . LYS A 1 243 ? -3.247 -0.441 25.356 1.00 92.00 243 LYS A N 1
ATOM 2032 C CA . LYS A 1 243 ? -3.112 -0.370 26.823 1.00 92.00 243 LYS A CA 1
ATOM 2033 C C . LYS A 1 243 ? -4.156 0.551 27.451 1.00 92.00 243 LYS A C 1
ATOM 2035 O O . LYS A 1 243 ? -4.714 0.199 28.486 1.00 92.00 243 LYS A O 1
ATOM 2040 N N . ILE A 1 244 ? -4.429 1.701 26.835 1.00 90.19 244 ILE A N 1
ATOM 2041 C CA . ILE A 1 244 ? -5.465 2.639 27.295 1.00 90.19 244 ILE A CA 1
ATOM 2042 C C . ILE A 1 244 ? -6.853 1.986 27.238 1.00 90.19 244 ILE A C 1
ATOM 2044 O O . ILE A 1 244 ? -7.611 2.072 28.204 1.00 90.19 244 ILE A O 1
ATOM 2048 N N . SER A 1 245 ? -7.160 1.274 26.153 1.00 89.75 245 SER A N 1
ATOM 2049 C CA . SER A 1 245 ? -8.416 0.533 25.994 1.00 89.75 245 SER A CA 1
ATOM 2050 C C . SER A 1 245 ? -8.576 -0.557 27.063 1.00 89.75 245 SER A C 1
ATOM 2052 O O . SER A 1 245 ? -9.610 -0.633 27.729 1.00 89.75 245 SER A O 1
ATOM 2054 N N . ILE A 1 246 ? -7.517 -1.329 27.344 1.00 90.31 246 ILE A N 1
ATOM 2055 C CA . ILE A 1 246 ? -7.522 -2.326 28.427 1.00 90.31 246 ILE A CA 1
ATOM 2056 C C . ILE A 1 246 ? -7.772 -1.659 29.785 1.00 90.31 246 ILE A C 1
ATOM 2058 O O . ILE A 1 246 ? -8.591 -2.147 30.562 1.00 90.31 246 ILE A O 1
ATOM 2062 N N . LEU A 1 247 ? -7.118 -0.537 30.086 1.00 89.94 247 LEU A N 1
ATOM 2063 C CA . LEU A 1 247 ? -7.341 0.191 31.342 1.00 89.94 247 LEU A CA 1
ATOM 2064 C C . LEU A 1 247 ? -8.782 0.705 31.450 1.00 89.94 247 LEU A C 1
ATOM 2066 O O . LEU A 1 247 ? -9.415 0.541 32.495 1.00 89.94 247 LEU A O 1
ATOM 2070 N N . SER A 1 248 ? -9.336 1.208 30.349 1.00 86.56 248 SER A N 1
ATOM 2071 C CA . SER A 1 248 ? -10.733 1.641 30.271 1.00 86.56 248 SER A CA 1
ATOM 2072 C C . SER A 1 248 ? -11.698 0.476 30.518 1.00 86.56 248 SER A C 1
ATOM 2074 O O . SER A 1 248 ? -12.662 0.623 31.269 1.00 86.56 24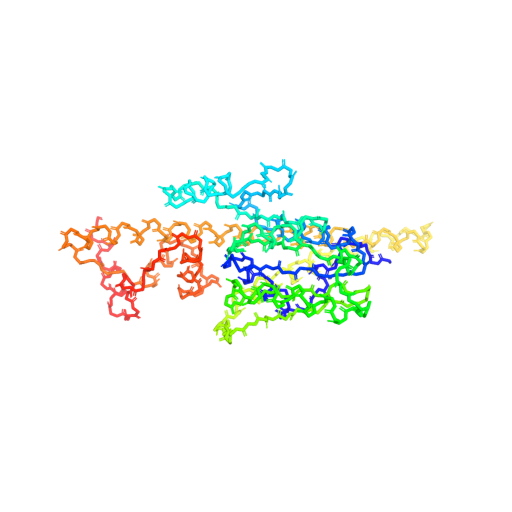8 SER A O 1
ATOM 2076 N N . SER A 1 249 ? -11.394 -0.726 30.008 1.00 87.50 249 SER A N 1
ATOM 2077 C CA . SER A 1 249 ? -12.173 -1.945 30.291 1.00 87.50 249 SER A CA 1
ATOM 2078 C C . SER A 1 249 ? -12.164 -2.354 31.774 1.00 87.50 249 SER A C 1
ATOM 2080 O O . SER A 1 249 ? -13.081 -3.025 32.249 1.00 87.50 249 SER A O 1
ATOM 2082 N N . LEU A 1 250 ? -11.158 -1.903 32.530 1.00 90.88 250 LEU A N 1
ATOM 2083 C CA . LEU A 1 250 ? -11.034 -2.091 33.977 1.00 90.88 250 LEU A CA 1
ATOM 2084 C C . LEU A 1 250 ? -11.643 -0.927 34.783 1.00 90.88 250 LEU A C 1
ATOM 2086 O O . LEU A 1 250 ? -11.406 -0.828 35.987 1.00 90.88 250 LEU A O 1
ATOM 2090 N N . ASN A 1 251 ? -12.439 -0.061 34.144 1.00 86.94 251 ASN A N 1
ATOM 2091 C CA . ASN A 1 251 ? -13.007 1.174 34.701 1.00 86.94 251 ASN A CA 1
ATOM 2092 C C . ASN A 1 251 ? -11.958 2.220 35.124 1.00 86.94 251 ASN A C 1
ATOM 2094 O O . ASN A 1 251 ? -12.233 3.071 35.974 1.00 86.94 251 ASN A O 1
ATOM 2098 N N . ILE A 1 252 ? -10.759 2.173 34.538 1.00 86.12 252 ILE A N 1
ATOM 2099 C CA . ILE A 1 252 ? -9.738 3.211 34.684 1.00 86.12 252 ILE A CA 1
ATOM 2100 C C . ILE A 1 252 ? -9.791 4.069 33.420 1.00 86.12 252 ILE A C 1
ATOM 2102 O O . ILE A 1 252 ? -9.129 3.776 32.428 1.00 86.12 252 ILE A O 1
ATOM 2106 N N . ASN A 1 253 ? -10.611 5.119 33.453 1.00 78.62 253 ASN A N 1
ATOM 2107 C CA . ASN A 1 253 ? -10.796 6.000 32.303 1.00 78.62 253 ASN A CA 1
ATOM 2108 C C . ASN A 1 253 ? -9.559 6.875 32.112 1.00 78.62 253 ASN A C 1
ATOM 2110 O O . ASN A 1 253 ? -9.312 7.804 32.885 1.00 78.62 253 ASN A O 1
ATOM 2114 N N . ILE A 1 254 ? -8.790 6.556 31.078 1.00 78.69 254 ILE A N 1
ATOM 2115 C CA . ILE A 1 254 ? -7.632 7.324 30.644 1.00 78.69 254 ILE A CA 1
ATOM 2116 C C . ILE A 1 254 ? -7.908 7.759 29.216 1.00 78.69 254 ILE A C 1
ATOM 2118 O O . ILE A 1 254 ? -8.233 6.943 28.363 1.00 78.69 254 ILE A O 1
ATOM 2122 N N . GLU A 1 255 ? -7.743 9.045 28.964 1.00 77.12 255 GLU A N 1
ATOM 2123 C CA . GLU A 1 255 ? -7.749 9.612 27.622 1.00 77.12 255 GLU A CA 1
ATOM 2124 C C . GLU A 1 255 ? -6.386 10.259 27.403 1.00 77.12 255 GLU A C 1
ATOM 2126 O O . GLU A 1 255 ? -5.840 10.876 28.325 1.00 77.12 255 GLU A O 1
ATOM 2131 N N . LEU A 1 256 ? -5.828 10.097 26.204 1.00 82.75 256 LEU A N 1
ATOM 2132 C CA . LEU A 1 256 ? -4.539 10.672 25.831 1.00 82.75 256 LEU A CA 1
ATOM 2133 C C . LEU A 1 256 ? -4.751 11.731 24.756 1.00 82.75 256 LEU A C 1
ATOM 2135 O O . LEU A 1 256 ? -5.458 11.496 23.774 1.00 82.75 256 LEU A O 1
ATOM 2139 N N . ASN A 1 257 ? -4.109 12.889 24.893 1.00 89.19 257 ASN A N 1
ATOM 2140 C CA . ASN A 1 257 ? -4.160 13.870 23.823 1.00 89.19 257 ASN A CA 1
ATOM 2141 C C . ASN A 1 257 ? -3.392 13.385 22.582 1.00 89.19 257 ASN A C 1
ATOM 2143 O O . ASN A 1 257 ? -2.286 12.846 22.680 1.00 89.19 257 ASN A O 1
ATOM 2147 N N . TYR A 1 258 ? -3.929 13.653 21.389 1.00 85.31 258 TYR A N 1
ATOM 2148 C CA . TYR A 1 258 ? -3.273 13.253 20.141 1.00 85.31 258 TYR A CA 1
ATOM 2149 C C . TYR A 1 258 ? -1.855 13.830 19.980 1.00 85.31 258 TYR A C 1
ATOM 2151 O O . TYR A 1 258 ? -0.997 13.151 19.427 1.00 85.31 258 TYR A O 1
ATOM 2159 N N . LYS A 1 259 ? -1.572 15.057 20.448 1.00 87.06 259 LYS A N 1
ATOM 2160 C CA . LYS A 1 259 ? -0.222 15.646 20.376 1.00 87.06 259 LYS A CA 1
ATOM 2161 C C . LYS A 1 259 ? 0.750 14.852 21.252 1.00 87.06 259 LYS A C 1
ATOM 2163 O O . LYS A 1 259 ? 1.802 14.459 20.760 1.00 87.06 259 LYS A O 1
ATOM 2168 N N . THR A 1 260 ? 0.347 14.507 22.479 1.00 87.56 260 THR A N 1
ATOM 2169 C CA . THR A 1 260 ? 1.128 13.649 23.388 1.00 87.56 260 THR A CA 1
ATOM 2170 C C . THR A 1 260 ? 1.437 12.300 22.742 1.00 87.56 260 THR A C 1
ATOM 2172 O O . THR A 1 260 ? 2.576 11.831 22.786 1.00 87.56 260 THR A O 1
ATOM 2175 N N . LEU A 1 261 ? 0.443 11.681 22.094 1.00 89.69 261 LEU A N 1
ATOM 2176 C CA . LEU A 1 261 ? 0.630 10.424 21.370 1.00 89.69 261 LEU A CA 1
ATOM 2177 C C . LEU A 1 261 ? 1.664 10.571 20.246 1.00 89.69 261 LEU A C 1
ATOM 2179 O O . LEU A 1 261 ? 2.589 9.764 20.158 1.00 89.69 261 LEU A O 1
ATOM 2183 N N . MET A 1 262 ? 1.522 11.601 19.407 1.00 91.19 262 MET A N 1
ATOM 2184 C CA . MET A 1 262 ? 2.400 11.846 18.258 1.00 91.19 262 MET A CA 1
ATOM 2185 C C . MET A 1 262 ? 3.846 12.142 18.679 1.00 91.19 262 MET A C 1
ATOM 2187 O O . MET A 1 262 ? 4.782 11.633 18.056 1.00 91.19 262 MET A O 1
ATOM 2191 N N . ASP A 1 263 ? 4.036 12.879 19.775 1.00 88.69 263 ASP A N 1
ATOM 2192 C CA . ASP A 1 263 ? 5.354 13.134 20.363 1.00 88.69 263 ASP A CA 1
ATOM 2193 C C . ASP A 1 263 ? 5.975 11.842 20.915 1.00 88.69 263 ASP A C 1
ATOM 2195 O O . ASP A 1 263 ? 7.139 11.533 20.638 1.00 88.69 263 ASP A O 1
ATOM 2199 N N . THR A 1 264 ? 5.173 11.028 21.610 1.00 90.69 264 THR A N 1
ATOM 2200 C CA . THR A 1 264 ? 5.602 9.744 22.191 1.00 90.69 264 THR A CA 1
ATOM 2201 C C . THR A 1 264 ? 6.046 8.749 21.118 1.00 90.69 264 THR A C 1
ATOM 2203 O O . THR A 1 264 ? 7.056 8.063 21.278 1.00 90.69 264 THR A O 1
ATOM 2206 N N . ILE A 1 265 ? 5.329 8.671 19.993 1.00 93.38 265 ILE A N 1
ATOM 2207 C CA . ILE A 1 265 ? 5.744 7.834 18.856 1.00 93.38 265 ILE A CA 1
ATOM 2208 C C . ILE A 1 265 ? 6.802 8.517 17.978 1.00 93.38 265 ILE A C 1
ATOM 2210 O O . ILE A 1 265 ? 7.337 7.884 17.066 1.00 93.38 265 ILE A O 1
ATOM 2214 N N . SER A 1 266 ? 7.117 9.787 18.245 1.00 92.00 266 SER A N 1
ATOM 2215 C CA . SER A 1 266 ? 8.087 10.600 17.507 1.00 92.00 266 SER A CA 1
ATOM 2216 C C . SER A 1 266 ? 7.845 10.575 15.994 1.00 92.00 266 SER A C 1
ATOM 2218 O O . SER A 1 266 ? 8.759 10.315 15.209 1.00 92.00 266 SER A O 1
ATOM 2220 N N . TYR A 1 267 ? 6.596 10.795 15.580 1.00 92.38 267 TYR A N 1
ATOM 2221 C CA . TYR A 1 267 ? 6.200 10.790 14.172 1.00 92.38 267 TYR A CA 1
ATOM 2222 C C . TYR A 1 267 ? 5.227 11.928 13.885 1.00 92.38 267 TYR A C 1
ATOM 2224 O O . TYR A 1 267 ? 4.206 12.041 14.550 1.00 92.38 267 TYR A O 1
ATOM 2232 N N . THR A 1 268 ? 5.528 12.760 12.888 1.00 89.19 268 THR A N 1
ATOM 2233 C CA . THR A 1 268 ? 4.766 13.991 12.595 1.00 89.19 268 THR A CA 1
ATOM 2234 C C . THR A 1 268 ? 4.327 14.114 11.137 1.00 89.19 268 THR A C 1
ATOM 2236 O O . THR A 1 268 ? 3.631 15.061 10.780 1.00 89.19 268 THR A O 1
ATOM 2239 N N . ASP A 1 269 ? 4.709 13.161 10.285 1.00 91.00 269 ASP A N 1
ATOM 2240 C CA . ASP A 1 269 ? 4.454 13.235 8.843 1.00 91.00 269 ASP A CA 1
ATOM 2241 C C . ASP A 1 269 ? 2.996 12.919 8.464 1.00 91.00 269 ASP A C 1
ATOM 2243 O O . ASP A 1 269 ? 2.544 13.329 7.395 1.00 91.00 269 ASP A O 1
ATOM 2247 N N . ALA A 1 270 ? 2.253 12.222 9.329 1.00 92.00 270 ALA A N 1
ATOM 2248 C CA . ALA A 1 270 ? 0.839 11.891 9.144 1.00 92.00 270 ALA A CA 1
ATOM 2249 C C . ALA A 1 270 ? -0.031 12.564 10.213 1.00 92.00 270 ALA A C 1
ATOM 2251 O O . ALA A 1 270 ? 0.428 12.835 11.320 1.00 92.00 270 ALA A O 1
ATOM 2252 N N . SER A 1 271 ? -1.309 12.805 9.909 1.00 91.56 271 SER A N 1
ATOM 2253 C CA . SER A 1 271 ? -2.281 13.215 10.927 1.00 91.56 271 SER A CA 1
ATOM 2254 C C . SER A 1 271 ? -2.630 12.049 11.858 1.00 91.56 271 SER A C 1
ATOM 2256 O O . SER A 1 271 ? -2.542 10.882 11.470 1.00 91.56 271 SER A O 1
ATOM 2258 N N . HIS A 1 272 ? -3.116 12.356 13.066 1.00 89.50 272 HIS A N 1
ATOM 2259 C CA . HIS A 1 272 ? -3.631 11.327 13.978 1.00 89.50 272 HIS A CA 1
ATOM 2260 C C . HIS A 1 272 ? -4.792 10.542 13.343 1.00 89.50 272 HIS A C 1
ATOM 2262 O O . HIS A 1 272 ? -4.860 9.328 13.484 1.00 89.50 272 HIS A O 1
ATOM 2268 N N . SER A 1 273 ? -5.666 11.207 12.577 1.00 91.06 273 SER A N 1
ATOM 2269 C CA . SER A 1 273 ? -6.768 10.549 11.868 1.00 91.06 273 SER A CA 1
ATOM 2270 C C . SER A 1 273 ? -6.266 9.533 10.844 1.00 91.06 273 SER A C 1
ATOM 2272 O O . SER A 1 273 ? -6.740 8.403 10.821 1.00 91.06 273 SER A O 1
ATOM 2274 N N . ARG A 1 274 ? -5.246 9.890 10.052 1.00 93.44 274 ARG A N 1
ATOM 2275 C CA . ARG A 1 274 ? -4.638 8.977 9.079 1.00 93.44 274 ARG A CA 1
ATOM 2276 C C . ARG A 1 274 ? -4.011 7.762 9.761 1.00 93.44 274 ARG A C 1
ATOM 2278 O O . ARG A 1 274 ? -4.100 6.656 9.228 1.00 93.44 274 ARG A O 1
ATOM 2285 N N . LEU A 1 275 ? -3.375 7.982 10.912 1.00 94.44 275 LEU A N 1
ATOM 2286 C CA . LEU A 1 275 ? -2.775 6.932 11.730 1.00 94.44 275 LEU A CA 1
ATOM 2287 C C . LEU A 1 275 ? -3.836 5.959 12.260 1.00 94.44 275 LEU A C 1
ATOM 2289 O O . LEU A 1 275 ? -3.657 4.750 12.152 1.00 94.44 275 LEU A O 1
ATOM 2293 N N . LEU A 1 276 ? -4.952 6.481 12.780 1.00 93.25 276 LEU A N 1
ATOM 2294 C CA . LEU A 1 276 ? -6.079 5.675 13.250 1.00 93.25 276 LEU A CA 1
ATOM 2295 C C . LEU A 1 276 ? -6.740 4.880 12.120 1.00 93.25 276 LEU A C 1
ATOM 2297 O O . LEU A 1 276 ? -7.042 3.706 12.311 1.00 93.25 276 LEU A O 1
ATOM 2301 N N . ASP A 1 277 ? -6.920 5.486 10.943 1.00 93.69 277 ASP A N 1
ATOM 2302 C CA . ASP A 1 277 ? -7.440 4.782 9.766 1.00 93.69 277 ASP A CA 1
ATOM 2303 C C . ASP A 1 277 ? -6.560 3.577 9.410 1.00 93.69 277 ASP A C 1
ATOM 2305 O O . ASP A 1 277 ? -7.068 2.483 9.169 1.00 93.69 277 ASP A O 1
ATOM 2309 N N . PHE A 1 278 ? -5.234 3.770 9.414 1.00 95.50 278 PHE A N 1
ATOM 2310 C CA . PHE A 1 278 ? -4.288 2.688 9.152 1.00 95.50 278 PHE A CA 1
ATOM 2311 C C . PHE A 1 278 ? -4.366 1.607 10.233 1.00 95.50 278 PHE A C 1
ATOM 2313 O O . PHE A 1 278 ? -4.438 0.429 9.904 1.00 95.50 278 PHE A O 1
ATOM 2320 N N . ILE A 1 279 ? -4.403 1.993 11.514 1.00 95.75 279 ILE A N 1
ATOM 2321 C CA . ILE A 1 279 ? -4.521 1.044 12.628 1.00 95.75 279 ILE A CA 1
ATOM 2322 C C . ILE A 1 279 ? -5.777 0.183 12.481 1.00 95.75 279 ILE A C 1
ATOM 2324 O O . ILE A 1 279 ? -5.712 -1.041 12.607 1.00 95.75 279 ILE A O 1
ATOM 2328 N N . ARG A 1 280 ? -6.906 0.812 12.153 1.00 94.19 280 ARG A N 1
ATOM 2329 C CA . ARG A 1 280 ? -8.166 0.113 11.916 1.00 94.19 280 ARG A CA 1
ATOM 2330 C C . ARG A 1 280 ? -8.073 -0.831 10.722 1.00 94.19 280 ARG A C 1
ATOM 2332 O O . ARG A 1 280 ? -8.571 -1.948 10.792 1.00 94.19 280 ARG A O 1
ATOM 2339 N N . ALA A 1 281 ? -7.433 -0.422 9.633 1.00 93.75 281 ALA A N 1
ATOM 2340 C CA . ALA A 1 281 ? -7.254 -1.291 8.475 1.00 93.75 2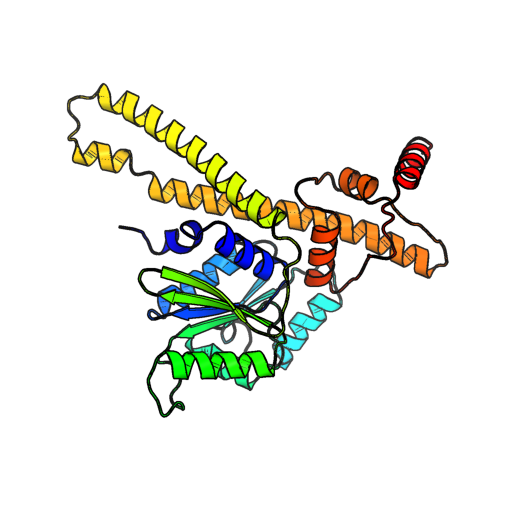81 ALA A CA 1
ATOM 2341 C C . ALA A 1 281 ? -6.348 -2.503 8.779 1.00 93.75 281 ALA A C 1
ATOM 2343 O O . ALA A 1 281 ? -6.668 -3.635 8.390 1.00 93.75 281 ALA A O 1
ATOM 2344 N N . GLU A 1 282 ? -5.248 -2.271 9.497 1.00 95.44 282 GLU A N 1
ATOM 2345 C CA . GLU A 1 282 ? -4.190 -3.251 9.756 1.00 95.44 282 GLU A CA 1
ATOM 2346 C C . GLU A 1 282 ? -4.563 -4.259 10.856 1.00 95.44 282 GLU A C 1
ATOM 2348 O O . GLU A 1 282 ? -4.360 -5.465 10.679 1.00 95.44 282 GLU A O 1
ATOM 2353 N N . TRP A 1 283 ? -5.151 -3.783 11.959 1.00 94.69 283 TRP A N 1
ATOM 2354 C CA . TRP A 1 283 ? -5.458 -4.581 13.155 1.00 94.69 283 TRP A CA 1
ATOM 2355 C C . TRP A 1 283 ? -6.954 -4.710 13.469 1.00 94.69 283 TRP A C 1
ATOM 2357 O O . TRP A 1 283 ? -7.295 -5.395 14.422 1.00 94.69 283 TRP A O 1
ATOM 2367 N N . ASN A 1 284 ? -7.846 -4.106 12.674 1.00 92.06 284 ASN A N 1
ATOM 2368 C CA . ASN A 1 284 ? -9.302 -4.112 12.897 1.00 92.06 284 ASN A CA 1
ATOM 2369 C C . ASN A 1 284 ? -9.756 -3.470 14.225 1.00 92.06 284 ASN A C 1
ATOM 2371 O O . ASN A 1 284 ? -10.888 -3.671 14.652 1.00 92.06 284 ASN A O 1
ATOM 2375 N N . GLU A 1 285 ? -8.903 -2.646 14.838 1.00 90.38 285 GLU A N 1
ATOM 2376 C CA . GLU A 1 285 ? -9.195 -1.956 16.097 1.00 90.38 285 GLU A CA 1
ATOM 2377 C C . GLU A 1 285 ? -9.562 -0.485 15.878 1.00 90.38 285 GLU A C 1
ATOM 2379 O O . GLU A 1 285 ? -8.968 0.216 15.052 1.00 90.38 285 GLU A O 1
ATOM 2384 N N . GLY A 1 286 ? -10.545 0.002 16.635 1.00 87.69 286 GLY A N 1
ATOM 2385 C CA . GLY A 1 286 ? -10.990 1.393 16.601 1.00 87.69 286 GLY A CA 1
ATOM 2386 C C . GLY A 1 286 ? -10.660 2.114 17.901 1.00 87.69 286 GLY A C 1
ATOM 2387 O O . GLY A 1 286 ? -11.251 1.793 18.921 1.00 87.69 286 GLY A O 1
ATOM 2388 N N . PHE A 1 287 ? -9.777 3.118 17.838 1.00 87.38 287 PHE A N 1
ATOM 2389 C CA . PHE A 1 287 ? -9.330 3.879 19.017 1.00 87.38 287 PHE A CA 1
ATOM 2390 C C . PHE A 1 287 ? -9.783 5.348 19.037 1.00 87.38 287 PHE A C 1
ATOM 2392 O O . PHE A 1 287 ? -9.069 6.241 19.497 1.00 87.38 287 PHE A O 1
ATOM 2399 N N . SER A 1 288 ? -10.933 5.647 18.435 1.00 81.56 288 SER A N 1
ATOM 2400 C CA . SER A 1 288 ? -11.421 7.029 18.366 1.00 81.56 288 SER A CA 1
ATOM 2401 C C . SER A 1 288 ? -11.882 7.577 19.718 1.00 81.56 288 SER A C 1
ATOM 2403 O O . SER A 1 288 ? -11.912 8.791 19.881 1.00 81.56 288 SER A O 1
ATOM 2405 N N . SER A 1 289 ? -12.273 6.710 20.656 1.00 80.38 289 SER A N 1
ATOM 2406 C CA . SER A 1 289 ? -12.746 7.086 21.998 1.00 80.38 289 SER A CA 1
ATOM 2407 C C . SER A 1 289 ? -11.610 7.383 22.976 1.00 80.38 289 SER A C 1
ATOM 2409 O O . SER A 1 289 ? -11.820 8.059 23.972 1.00 80.38 289 SER A O 1
ATOM 2411 N N . GLU A 1 290 ? -10.414 6.884 22.693 1.00 80.25 290 GLU A N 1
ATOM 2412 C CA . GLU A 1 290 ? -9.243 6.903 23.569 1.00 80.25 290 GLU A CA 1
ATOM 2413 C C . GLU A 1 290 ? -8.364 8.140 23.322 1.00 80.25 290 GLU A C 1
ATOM 2415 O O . GLU A 1 290 ? -7.406 8.388 24.062 1.00 80.25 290 GLU A O 1
ATOM 2420 N N . ILE A 1 291 ? -8.675 8.909 22.271 1.00 79.81 291 ILE A N 1
ATOM 2421 C CA . ILE A 1 291 ? -7.938 10.105 21.866 1.00 79.81 291 ILE A CA 1
ATOM 2422 C C . ILE A 1 291 ? -8.766 11.359 22.121 1.00 79.81 291 ILE A C 1
ATOM 2424 O O . ILE A 1 291 ? -9.804 11.579 21.496 1.00 79.81 291 ILE A O 1
ATOM 2428 N N . ASP A 1 292 ? -8.215 12.249 22.943 1.00 78.25 292 ASP A N 1
ATOM 2429 C CA . ASP A 1 292 ? -8.719 13.608 23.093 1.00 78.25 292 ASP A CA 1
ATOM 2430 C C . ASP A 1 292 ? -8.023 14.555 22.094 1.00 78.25 292 ASP A C 1
ATOM 2432 O O . ASP A 1 292 ? -6.816 14.486 21.828 1.00 78.25 292 ASP A O 1
ATOM 2436 N N . THR A 1 293 ? -8.802 15.472 21.529 1.00 78.81 293 THR A N 1
ATOM 2437 C CA . THR A 1 293 ? -8.342 16.506 20.595 1.00 78.81 293 THR A CA 1
ATOM 2438 C C . THR A 1 293 ? -8.210 17.892 21.233 1.00 78.81 293 THR A C 1
ATOM 2440 O O . THR A 1 293 ? -7.655 18.797 20.607 1.00 78.81 293 THR A O 1
ATOM 2443 N N . GLN A 1 294 ? -8.652 18.074 22.480 1.00 76.69 294 GLN A N 1
ATOM 2444 C CA . GLN A 1 294 ? -8.655 19.358 23.179 1.00 76.69 294 GLN A CA 1
ATOM 2445 C C . GLN A 1 294 ? -7.259 19.773 23.670 1.00 76.69 294 GLN A C 1
ATOM 2447 O O . GLN A 1 294 ? -6.534 18.997 24.286 1.00 76.69 294 GLN A O 1
ATOM 2452 N N . GLU A 1 295 ? -6.872 21.035 23.454 1.00 68.62 295 GLU A N 1
ATOM 2453 C CA . GLU A 1 295 ? -5.539 21.534 23.842 1.00 68.62 295 GLU A CA 1
ATOM 2454 C C . GLU A 1 295 ? -5.297 21.584 25.357 1.00 68.62 295 GLU A C 1
ATOM 2456 O O . GLU A 1 295 ? -4.149 21.544 25.801 1.00 68.62 295 GLU A O 1
ATOM 2461 N N . GLU A 1 296 ? -6.358 21.684 26.157 1.00 67.56 296 GLU A N 1
ATOM 2462 C CA . GLU A 1 296 ? -6.264 21.693 27.620 1.00 67.56 296 GLU A CA 1
ATOM 2463 C C . GLU A 1 296 ? -5.744 20.353 28.147 1.00 67.56 296 GLU A C 1
ATOM 2465 O O . GLU A 1 296 ? -4.852 20.329 28.999 1.00 67.56 296 GLU A O 1
ATOM 2470 N N . LYS A 1 297 ? -6.202 19.246 27.551 1.00 74.25 297 LYS A N 1
ATOM 2471 C CA . LYS A 1 297 ? -5.743 17.899 27.881 1.00 74.25 297 LYS A CA 1
ATOM 2472 C C . LYS A 1 297 ? -4.258 17.705 27.580 1.00 74.25 297 LYS A C 1
ATOM 2474 O O . LYS A 1 297 ? -3.542 17.173 28.417 1.00 74.25 297 LYS A O 1
ATOM 2479 N N . TYR A 1 298 ? -3.760 18.247 26.464 1.00 71.38 298 TYR A N 1
ATOM 2480 C CA . TYR A 1 298 ? -2.327 18.210 26.136 1.00 71.38 298 TYR A CA 1
ATOM 2481 C C . TYR A 1 298 ? -1.453 18.842 27.230 1.00 71.38 298 TYR A C 1
ATOM 2483 O O . TYR A 1 298 ? -0.409 18.308 27.596 1.00 71.38 298 TYR A O 1
ATOM 2491 N N . LYS A 1 299 ? -1.882 19.983 27.784 1.00 65.12 299 LYS A N 1
ATOM 2492 C CA . LYS A 1 299 ? -1.153 20.632 28.883 1.00 65.12 299 LYS A CA 1
ATOM 2493 C C . LYS A 1 299 ? -1.198 19.797 30.162 1.00 65.12 299 LYS A C 1
ATOM 2495 O O . LYS A 1 299 ? -0.191 19.754 30.861 1.00 65.12 299 LYS A O 1
ATOM 2500 N N . SER A 1 300 ? -2.328 19.145 30.452 1.00 69.19 300 SER A N 1
ATOM 2501 C CA . SER A 1 300 ? -2.449 18.213 31.583 1.00 69.19 300 SER A CA 1
ATOM 2502 C C . SER A 1 300 ? -1.473 17.050 31.440 1.00 69.19 300 SER A C 1
ATOM 2504 O O . SER A 1 300 ? -0.677 16.824 32.344 1.00 69.19 300 SER A O 1
ATOM 2506 N N . ASP A 1 301 ? -1.463 16.393 30.276 1.00 75.31 301 ASP A N 1
ATOM 2507 C CA . ASP A 1 301 ? -0.590 15.250 29.992 1.00 75.31 301 ASP A CA 1
ATOM 2508 C C . ASP A 1 301 ? 0.896 15.618 30.156 1.00 75.31 301 ASP A C 1
ATOM 2510 O O . ASP A 1 301 ? 1.670 14.870 30.753 1.00 75.31 301 ASP A O 1
ATOM 2514 N N . LEU A 1 302 ? 1.303 16.797 29.666 1.00 70.00 302 LEU A N 1
ATOM 2515 C CA . LEU A 1 302 ? 2.672 17.296 29.825 1.00 70.00 302 LEU A CA 1
ATOM 2516 C C . LEU A 1 302 ? 3.040 17.539 31.288 1.00 70.00 302 LEU A C 1
ATOM 2518 O O . LEU A 1 302 ? 4.156 17.233 31.698 1.00 70.00 302 LEU A O 1
ATOM 2522 N N . ILE A 1 303 ? 2.125 18.124 32.064 1.00 67.38 303 ILE A N 1
ATOM 2523 C CA . ILE A 1 303 ? 2.349 18.372 33.488 1.00 67.38 303 ILE A CA 1
ATOM 2524 C C . ILE A 1 303 ? 2.476 17.029 34.203 1.00 67.38 303 ILE A C 1
ATOM 2526 O O . ILE A 1 303 ? 3.486 16.808 34.857 1.00 67.38 303 ILE A O 1
ATOM 2530 N N . GLU A 1 304 ? 1.520 16.116 34.033 1.00 74.25 304 GLU A N 1
ATOM 2531 C CA . GLU A 1 304 ? 1.545 14.775 34.633 1.00 74.25 304 GLU A CA 1
ATOM 2532 C C . GLU A 1 304 ? 2.832 14.007 34.290 1.00 74.25 304 GLU A C 1
ATOM 2534 O O . GLU A 1 304 ? 3.446 13.422 35.181 1.00 74.25 304 GLU A O 1
ATOM 2539 N N . GLY A 1 305 ? 3.304 14.086 33.041 1.00 67.06 305 GLY A N 1
ATOM 2540 C CA . GLY A 1 305 ? 4.557 13.464 32.603 1.00 67.06 305 GLY A CA 1
ATOM 2541 C C . GLY A 1 305 ? 5.833 14.053 33.221 1.00 67.06 305 GLY A C 1
ATOM 2542 O O . GLY A 1 305 ? 6.863 13.383 33.228 1.00 67.06 305 GLY A O 1
ATOM 2543 N N . LEU A 1 306 ? 5.788 15.279 33.757 1.00 64.00 306 LEU A N 1
ATOM 2544 C CA . LEU A 1 306 ? 6.912 15.919 34.458 1.00 64.00 306 LEU A CA 1
ATOM 2545 C C . LEU A 1 306 ? 6.979 15.566 35.953 1.00 64.00 306 LEU A C 1
ATOM 2547 O O . LEU A 1 306 ? 8.002 15.829 36.582 1.00 64.00 306 LEU A O 1
ATOM 2551 N N . TRP A 1 307 ? 5.911 15.003 36.526 1.00 58.47 307 TRP A N 1
ATOM 2552 C CA . TRP A 1 307 ? 5.823 14.659 37.953 1.00 58.47 307 TRP A CA 1
ATOM 2553 C C . TRP A 1 307 ? 6.097 13.171 38.251 1.00 58.47 307 TRP A C 1
ATOM 2555 O O . TRP A 1 307 ? 5.786 12.709 39.351 1.00 58.47 307 TRP A O 1
ATOM 2565 N N . GLY A 1 308 ? 6.675 12.439 37.290 1.00 45.84 308 GLY A N 1
ATOM 2566 C CA . GLY A 1 308 ? 7.152 11.055 37.436 1.00 45.84 308 GLY A CA 1
ATOM 2567 C C . GLY A 1 308 ? 8.598 10.945 37.906 1.00 45.84 308 GLY A C 1
ATOM 2568 O O . GLY A 1 308 ? 9.439 11.737 37.426 1.00 45.84 308 GLY A O 1
#

Secondary structure (DSSP, 8-state):
---GGGTTTTS-HHHHHHHHHHHHTT--EEEEES-HHHHHHHHHHHHHH-TTSEEEEBTTTB-SHHHHHHHHHHHHH-TTSPPEEEEE-HHHHHHHHHH-S--TTEEEEEEGGG-SS-SS--HHHHHHHHHHHHHTT-SEEEEEEEETTEEEEEEEES-------HHHHHHHHHHHHHHHHHHHHHHHHHHHHHTT-TTS-HHHHHHHT--HHHHHHHHHHHHHHHHHHHHHHHHHHHHHHHHHHHHHHTT----EEHHHHHHHTT--SS-HHHHHHHHHHHH----SSSEE--HHHHHHHHHHHH--

Radius of gyration: 23.08 Å; chains: 1; bounding box: 60×45×66 Å

Sequence (308 aa):
MITQDDKIYSLNEEDFSLILRCMLDRVPILITGINKDDVEFFAHKLADLMSFRNKIIFYTDFISKNELDMILDEEESNYDVQRSIIISPNDATHKALQIFNNFKSWILCFHYNDLPEVSDNSFNSRLNFITNLIQGKEDFFLLIENLDNNIDVNVIGKKVKFSDLKYEKLIHNRAIKFVDNAINRMKRIFSQRLLVNHEIEEDFRDELLNFGFEENNLKNNFFKIKILEFYNAARRAFSILNKISILSSLNINIELNYKTLMDTISYTDASHSRLLDFIRAEWNEGFSSEIDTQEEKYKSDLIEGLWG

Foldseek 3Di:
DDDLLCQLLPDDLVQNLVLVLCLLLQFEEEEEEADQCSLQVVLVLSVVLLVQAAEEEDPPRDPAPVVVVVLVVCLQVDVVDHHYAYEYRQLGQVVCLVHDLDQRNYYYYHYLVNDPPQPDSDSVSSVVVSLVSVQVRDQKHWYWYDYPPDIDIDIDHDDDDPVDSQLSSLLSVVLVVVLCVVLVVVLVVLCVVVVVVPPDDPVRSVVVSPCVVVSSVSSSVSSSVSSVLLVQLLVQLCVVLVVQVVCVVVVNHAAAEQVRSCVSSVHDSDGPVSSQSSNCSSNVDHRPVRYDHDPVRVVVVVVVVVVD